Protein AF-A0A3S1CW07-F1 (afdb_monomer_lite)

Radius of gyration: 20.9 Å; chains: 1; bounding box: 52×37×62 Å

Structure (mmCIF, N/CA/C/O backbone):
data_AF-A0A3S1CW07-F1
#
_entry.id   AF-A0A3S1CW07-F1
#
loop_
_atom_site.group_PDB
_atom_site.id
_atom_site.type_symbol
_atom_site.label_atom_id
_atom_site.label_alt_id
_atom_site.label_comp_id
_atom_site.label_asym_id
_atom_site.label_entity_id
_atom_site.label_seq_id
_atom_site.pdbx_PDB_ins_code
_atom_site.Cartn_x
_atom_site.Cartn_y
_atom_site.Cartn_z
_atom_site.occupancy
_atom_site.B_iso_or_equiv
_atom_site.auth_seq_id
_atom_site.auth_comp_id
_atom_site.auth_asym_id
_atom_site.auth_atom_id
_atom_site.pdbx_PDB_model_num
ATOM 1 N N . MET A 1 1 ? -8.593 3.894 36.484 1.00 28.62 1 MET A N 1
ATOM 2 C CA . MET A 1 1 ? -7.545 4.937 36.554 1.00 28.62 1 MET A CA 1
ATOM 3 C C . MET A 1 1 ? -6.568 4.677 35.424 1.00 28.62 1 MET A C 1
ATOM 5 O O . MET A 1 1 ? -5.815 3.721 35.514 1.00 28.62 1 MET A O 1
ATOM 9 N N . TRP A 1 2 ? -6.634 5.450 34.342 1.00 34.03 2 TRP A N 1
ATOM 10 C CA . TRP A 1 2 ? -5.621 5.389 33.287 1.00 34.03 2 TRP A CA 1
ATOM 11 C C . TRP A 1 2 ? -4.467 6.270 33.762 1.00 34.03 2 TRP A C 1
ATOM 13 O O . TRP A 1 2 ? -4.672 7.454 34.034 1.00 34.03 2 TRP A O 1
ATOM 23 N N . SER A 1 3 ? -3.302 5.670 34.001 1.00 36.12 3 SER A N 1
ATOM 24 C CA . SER A 1 3 ? -2.111 6.415 34.393 1.00 36.12 3 SER A CA 1
ATOM 25 C C . SER A 1 3 ? -1.755 7.407 33.285 1.00 36.12 3 SER A C 1
ATOM 27 O O . SER A 1 3 ? -1.936 7.126 32.101 1.00 36.12 3 SER A O 1
ATOM 29 N N . GLN A 1 4 ? -1.250 8.581 33.664 1.00 41.12 4 GLN A N 1
ATOM 30 C CA . GLN A 1 4 ? -0.585 9.506 32.745 1.00 41.12 4 GLN A CA 1
ATOM 31 C C . GLN A 1 4 ? 0.737 8.874 32.272 1.00 41.12 4 GLN A C 1
ATOM 33 O O . GLN A 1 4 ? 1.820 9.298 32.666 1.00 41.12 4 GLN A O 1
ATOM 38 N N . SER A 1 5 ? 0.671 7.800 31.485 1.00 41.81 5 SER A N 1
ATOM 39 C CA . SER A 1 5 ? 1.827 7.286 30.760 1.00 41.81 5 SER A CA 1
ATOM 40 C C . SER A 1 5 ? 2.145 8.238 29.610 1.00 41.81 5 SER A C 1
ATOM 42 O O . SER A 1 5 ? 1.250 8.893 29.075 1.00 41.81 5 SER A O 1
ATOM 44 N N . ALA A 1 6 ? 3.430 8.350 29.267 1.00 48.66 6 ALA A N 1
ATOM 45 C CA . ALA A 1 6 ? 3.957 9.204 28.206 1.00 48.66 6 ALA A CA 1
ATOM 46 C C . ALA A 1 6 ? 3.004 9.308 27.002 1.00 48.66 6 ALA A C 1
ATOM 48 O O . ALA A 1 6 ? 2.523 8.294 26.508 1.00 48.66 6 ALA A O 1
ATOM 49 N N . GLN A 1 7 ? 2.721 10.531 26.550 1.00 54.25 7 GLN A N 1
ATOM 50 C CA . GLN A 1 7 ? 1.747 10.795 25.492 1.00 54.25 7 GLN A CA 1
ATOM 51 C C . GLN A 1 7 ? 2.157 10.067 24.198 1.00 54.25 7 GLN A C 1
ATOM 53 O O . GLN A 1 7 ? 3.081 10.482 23.497 1.00 54.25 7 GLN A O 1
ATOM 58 N N . GLU A 1 8 ? 1.499 8.948 23.905 1.00 62.69 8 GLU A N 1
ATOM 59 C CA . GLU A 1 8 ? 1.753 8.152 22.708 1.00 62.69 8 GLU A CA 1
ATOM 60 C C . GLU A 1 8 ? 1.112 8.826 21.490 1.00 62.69 8 GLU A C 1
ATOM 62 O O . GLU A 1 8 ? -0.040 9.262 21.517 1.00 62.69 8 GLU A O 1
ATOM 67 N N . HIS A 1 9 ? 1.875 8.947 20.403 1.00 65.38 9 HIS A N 1
ATOM 68 C CA . HIS A 1 9 ? 1.414 9.598 19.181 1.00 65.38 9 HIS A CA 1
ATOM 69 C C . HIS A 1 9 ? 0.891 8.564 18.191 1.00 65.38 9 HIS A C 1
ATOM 71 O O . HIS A 1 9 ? 1.633 8.063 17.343 1.00 65.38 9 HIS A O 1
ATOM 77 N N . PHE A 1 10 ? -0.401 8.270 18.310 1.00 76.50 10 PHE A N 1
ATOM 78 C CA . PHE A 1 10 ? -1.129 7.426 17.372 1.00 76.50 10 PHE A CA 1
ATOM 79 C C . PHE A 1 10 ? -1.436 8.193 16.094 1.00 76.50 10 PHE A C 1
ATOM 81 O O . PHE A 1 10 ? -2.055 9.258 16.120 1.00 76.50 10 PHE A O 1
ATOM 88 N N . LEU A 1 11 ? -0.987 7.650 14.968 1.00 81.00 11 LEU A N 1
ATOM 89 C CA . LEU A 1 11 ? -1.270 8.218 13.662 1.00 81.00 11 LEU A CA 1
ATOM 90 C C . LEU A 1 11 ? -2.442 7.485 13.030 1.00 81.00 11 LEU A C 1
ATOM 92 O O . LEU A 1 11 ? -2.404 6.267 12.857 1.00 81.00 11 LEU A O 1
ATOM 96 N N . ASP A 1 12 ? -3.454 8.245 12.629 1.00 84.81 12 ASP A N 1
ATOM 97 C CA . ASP A 1 12 ? -4.481 7.742 11.730 1.00 84.81 12 ASP A CA 1
ATOM 98 C C . ASP A 1 12 ? -3.947 7.601 10.289 1.00 84.81 12 ASP A C 1
ATOM 100 O O . ASP A 1 12 ? -2.812 7.974 9.950 1.00 84.81 12 ASP A O 1
ATOM 104 N N . THR A 1 13 ? -4.793 7.070 9.407 1.00 83.81 13 THR A N 1
ATOM 105 C CA . THR A 1 13 ? -4.466 6.890 7.989 1.00 83.81 13 THR A CA 1
ATOM 106 C C . THR A 1 13 ? -4.155 8.207 7.280 1.00 83.81 13 THR A C 1
ATOM 108 O O . THR A 1 13 ? -3.292 8.228 6.405 1.00 83.81 13 THR A O 1
ATOM 111 N N . SER A 1 14 ? -4.806 9.313 7.646 1.00 83.56 14 SER A N 1
ATOM 112 C CA . SER A 1 14 ? -4.641 10.615 6.995 1.00 83.56 14 SER A CA 1
ATOM 113 C C . SER A 1 14 ? -3.268 11.228 7.285 1.00 83.56 14 SER A C 1
ATOM 115 O O . SER A 1 14 ? -2.582 11.694 6.364 1.00 83.56 14 SER A O 1
ATOM 117 N N . VAL A 1 15 ? -2.815 11.143 8.538 1.00 85.38 15 VAL A N 1
ATOM 118 C CA . VAL A 1 15 ? -1.513 11.656 8.970 1.00 85.38 15 VAL A CA 1
ATOM 119 C C . VAL A 1 15 ? -0.399 10.754 8.455 1.00 85.38 15 VAL A C 1
ATOM 121 O O . VAL A 1 15 ? 0.566 11.256 7.873 1.00 85.38 15 VAL A O 1
ATOM 124 N N . MET A 1 16 ? -0.541 9.428 8.582 1.00 86.62 16 MET A N 1
ATOM 125 C CA . MET A 1 16 ? 0.458 8.482 8.076 1.00 86.62 16 MET A CA 1
ATOM 126 C C . MET A 1 16 ? 0.638 8.613 6.561 1.00 86.62 16 MET A C 1
ATOM 128 O O . MET A 1 16 ? 1.768 8.712 6.074 1.00 86.62 16 MET A O 1
ATOM 132 N N . ARG A 1 17 ? -0.467 8.673 5.808 1.00 84.50 17 ARG A N 1
ATOM 133 C CA . ARG A 1 17 ? -0.436 8.868 4.356 1.00 84.50 17 ARG A CA 1
ATOM 134 C C . ARG A 1 17 ? 0.280 10.160 4.000 1.00 84.50 17 ARG A C 1
ATOM 136 O O . ARG A 1 17 ? 1.148 10.155 3.133 1.00 84.50 17 ARG A O 1
ATOM 143 N N . SER A 1 18 ? -0.045 11.254 4.679 1.00 86.75 18 SER A N 1
ATOM 144 C CA . SER A 1 18 ? 0.562 12.553 4.398 1.00 86.75 18 SER A CA 1
ATOM 145 C C . SER A 1 18 ? 2.059 12.574 4.703 1.00 86.75 18 SER A C 1
ATOM 147 O O . SER A 1 18 ? 2.847 13.097 3.918 1.00 86.75 18 SER A O 1
ATOM 149 N N . LEU A 1 19 ? 2.478 11.938 5.796 1.00 86.75 19 LEU A N 1
ATOM 150 C CA . LEU A 1 19 ? 3.883 11.837 6.191 1.00 86.75 19 LEU A CA 1
ATOM 151 C C . LEU A 1 19 ? 4.734 11.043 5.186 1.00 86.75 19 LEU A C 1
ATOM 153 O O . LEU A 1 19 ? 5.936 11.292 5.068 1.00 86.75 19 LEU A O 1
ATOM 157 N N . LEU A 1 20 ? 4.125 10.077 4.495 1.00 83.75 20 LEU A N 1
ATOM 158 C CA . LEU A 1 20 ? 4.798 9.217 3.523 1.00 83.75 20 LEU A CA 1
ATOM 159 C C . LEU A 1 20 ? 4.700 9.748 2.087 1.00 83.75 20 LEU A C 1
ATOM 161 O O . LEU A 1 20 ? 5.649 9.590 1.322 1.00 83.75 20 LEU A O 1
ATOM 165 N N . LEU A 1 21 ? 3.564 10.348 1.719 1.00 80.25 21 LEU A N 1
ATOM 166 C CA . LEU A 1 21 ? 3.157 10.521 0.319 1.00 80.25 21 LEU A CA 1
ATOM 167 C C . LEU A 1 21 ? 2.816 11.953 -0.085 1.00 80.25 21 LEU A C 1
ATOM 169 O O . LEU A 1 21 ? 2.637 12.206 -1.274 1.00 80.25 21 LEU A O 1
ATOM 173 N N . ALA A 1 22 ? 2.673 12.885 0.860 1.00 80.38 22 ALA A N 1
ATOM 174 C CA . ALA A 1 22 ? 2.357 14.264 0.500 1.00 80.38 22 ALA A CA 1
ATOM 175 C C . ALA A 1 22 ? 3.542 14.955 -0.187 1.00 80.38 22 ALA A C 1
ATOM 177 O O . ALA A 1 22 ? 4.641 14.406 -0.285 1.00 80.38 22 ALA A O 1
ATOM 178 N N . THR A 1 23 ? 3.334 16.197 -0.624 1.00 79.25 23 THR A N 1
ATOM 179 C CA . THR A 1 23 ? 4.414 17.037 -1.148 1.00 79.25 23 THR A CA 1
ATOM 180 C C . THR A 1 23 ? 5.553 17.155 -0.136 1.00 79.25 23 THR A C 1
ATOM 182 O O . THR A 1 23 ? 5.334 17.125 1.077 1.00 79.25 23 THR A O 1
ATOM 185 N N . GLN A 1 24 ? 6.784 17.328 -0.623 1.00 82.50 24 GLN A N 1
ATOM 186 C CA . GLN A 1 24 ? 7.961 17.433 0.244 1.00 82.50 24 GLN A CA 1
ATOM 187 C C . GLN A 1 24 ? 7.798 18.525 1.311 1.00 82.50 24 GLN A C 1
ATOM 189 O O . GLN A 1 24 ? 8.126 18.292 2.472 1.00 82.50 24 GLN A O 1
ATOM 194 N N . ALA A 1 25 ? 7.224 19.676 0.948 1.00 83.75 25 ALA A N 1
ATOM 195 C CA . ALA A 1 25 ? 6.938 20.761 1.883 1.00 83.75 25 ALA A CA 1
ATOM 196 C C . ALA A 1 25 ? 5.995 20.320 3.016 1.00 83.75 25 ALA A C 1
ATOM 198 O O . ALA A 1 25 ? 6.283 20.563 4.188 1.00 83.75 25 ALA A O 1
ATOM 199 N N . TYR A 1 26 ? 4.908 19.610 2.695 1.00 85.62 26 TYR A N 1
ATOM 200 C CA . TYR A 1 26 ? 3.966 19.141 3.711 1.00 85.62 26 TYR A CA 1
ATOM 201 C C . TYR A 1 26 ? 4.544 18.005 4.562 1.00 85.62 26 TYR A C 1
ATOM 203 O O . TYR A 1 26 ? 4.344 17.969 5.775 1.00 85.62 26 TYR A O 1
ATOM 211 N N . GLN A 1 27 ? 5.347 17.121 3.963 1.00 87.19 27 GLN A N 1
ATOM 212 C CA . GLN A 1 27 ? 6.093 16.116 4.719 1.00 87.19 27 GLN A CA 1
ATOM 213 C C . GLN A 1 27 ? 7.074 16.756 5.705 1.00 87.19 27 GLN A C 1
ATOM 215 O O . GLN A 1 27 ? 7.176 16.291 6.837 1.00 87.19 27 GLN A O 1
ATOM 220 N N . LEU A 1 28 ? 7.804 17.802 5.302 1.00 88.31 28 LEU A N 1
ATOM 221 C CA . LEU A 1 28 ? 8.718 18.539 6.182 1.00 88.31 28 LEU A CA 1
ATOM 222 C C . LEU A 1 28 ? 7.960 19.255 7.302 1.00 88.31 28 LEU A C 1
ATOM 224 O O . LEU A 1 28 ? 8.384 19.191 8.455 1.00 88.31 28 LEU A O 1
ATOM 228 N N . TYR A 1 29 ? 6.805 19.849 6.989 1.00 91.12 29 TYR A N 1
ATOM 229 C CA . TYR A 1 29 ? 5.911 20.419 7.993 1.00 91.12 29 TYR A CA 1
ATOM 230 C C . TYR A 1 29 ? 5.503 19.366 9.033 1.00 91.12 29 TYR A C 1
ATOM 232 O O . TYR A 1 29 ? 5.778 19.548 10.219 1.00 91.12 29 TYR A O 1
ATOM 240 N N . LEU A 1 30 ? 4.945 18.225 8.611 1.00 88.00 30 LEU A N 1
ATOM 241 C CA . LEU A 1 30 ? 4.532 17.161 9.533 1.00 88.00 30 LEU A CA 1
ATOM 242 C C . LEU A 1 30 ? 5.715 16.592 10.323 1.00 88.00 30 LEU A C 1
ATOM 244 O O . LEU A 1 30 ? 5.607 16.407 11.532 1.00 88.00 30 LEU A O 1
ATOM 248 N N . LYS A 1 31 ? 6.867 16.379 9.675 1.00 87.25 31 LYS A N 1
ATOM 249 C CA . LYS A 1 31 ? 8.098 15.939 10.349 1.00 87.25 31 LYS A CA 1
ATOM 250 C C . LYS A 1 31 ? 8.540 16.932 11.422 1.00 87.25 31 LYS A C 1
ATOM 252 O O . LYS A 1 31 ? 8.922 16.494 12.497 1.00 87.25 31 LYS A O 1
ATOM 257 N N . SER A 1 32 ? 8.443 18.241 11.180 1.00 89.25 32 SER A N 1
ATOM 258 C CA . SER A 1 32 ? 8.798 19.245 12.194 1.00 89.25 32 SER A CA 1
ATOM 259 C C . SER A 1 32 ? 7.830 19.258 13.383 1.00 89.25 32 SER A C 1
ATOM 261 O O . SER A 1 32 ? 8.259 19.486 14.510 1.00 89.25 32 SER A O 1
ATOM 263 N N . LYS A 1 33 ? 6.541 18.950 13.166 1.00 86.69 33 LYS A N 1
ATOM 264 C CA . LYS A 1 33 ? 5.532 18.839 14.237 1.00 86.69 33 LYS A CA 1
ATOM 265 C C . LYS A 1 33 ? 5.616 17.538 15.037 1.00 86.69 33 LYS A C 1
ATOM 267 O O . LYS A 1 33 ? 5.220 17.515 16.199 1.00 86.69 33 LYS A O 1
ATOM 272 N N . LEU A 1 34 ? 6.126 16.476 14.424 1.00 84.00 34 LEU A N 1
ATOM 273 C CA . LEU A 1 34 ? 6.200 15.131 14.999 1.00 84.00 34 LEU A CA 1
ATOM 274 C C . LEU A 1 34 ? 7.621 14.741 15.441 1.00 84.00 34 LEU A C 1
ATOM 276 O O . LEU A 1 34 ? 7.855 13.588 15.797 1.00 84.00 34 LEU A O 1
ATOM 280 N N . ASN A 1 35 ? 8.576 15.674 15.391 1.00 75.31 35 ASN A N 1
ATOM 281 C CA . ASN A 1 35 ? 9.988 15.378 15.612 1.00 75.31 35 ASN A CA 1
ATOM 282 C C . ASN A 1 35 ? 10.257 14.839 17.032 1.00 75.31 35 ASN A C 1
ATOM 284 O O . ASN A 1 35 ? 9.597 15.244 17.988 1.00 75.31 35 ASN A O 1
ATOM 288 N N . ASN A 1 36 ? 11.250 13.949 17.161 1.00 69.75 36 ASN A N 1
ATOM 289 C CA . ASN A 1 36 ? 11.705 13.317 18.415 1.00 69.75 36 ASN A CA 1
ATOM 290 C C . ASN A 1 36 ? 10.668 12.464 19.175 1.00 69.75 36 ASN A C 1
ATOM 292 O O . ASN A 1 36 ? 10.882 12.138 20.341 1.00 69.75 36 ASN A O 1
ATOM 296 N N . LYS A 1 37 ? 9.556 12.085 18.538 1.00 78.88 37 LYS A N 1
ATOM 297 C CA . LYS A 1 37 ? 8.498 11.277 19.157 1.00 78.88 37 LYS A CA 1
ATOM 298 C C . LYS A 1 37 ? 8.441 9.887 18.541 1.00 78.88 37 LYS A C 1
ATOM 300 O O . LYS A 1 37 ? 8.543 9.737 17.325 1.00 78.88 37 LYS A O 1
ATOM 305 N N . GLN A 1 38 ? 8.233 8.876 19.381 1.00 85.44 38 GLN A N 1
ATOM 306 C CA . GLN A 1 38 ? 7.880 7.544 18.903 1.00 85.44 38 GLN A CA 1
ATOM 307 C C . GLN A 1 38 ? 6.481 7.607 18.283 1.00 85.44 38 GLN A C 1
ATOM 309 O O . GLN A 1 38 ? 5.527 8.044 18.928 1.00 85.44 38 GLN A O 1
ATOM 314 N N . LEU A 1 39 ? 6.374 7.190 17.024 1.00 88.75 39 LEU A N 1
ATOM 315 C CA . LEU A 1 39 ? 5.117 7.182 16.283 1.00 88.75 39 LEU A CA 1
ATOM 316 C C . LEU A 1 39 ? 4.530 5.774 16.306 1.00 88.75 39 LEU A C 1
ATOM 318 O O . LEU A 1 39 ? 5.243 4.798 16.040 1.00 88.75 39 LEU A O 1
ATOM 322 N N . TYR A 1 40 ? 3.238 5.697 16.610 1.00 88.56 40 TYR A N 1
ATOM 323 C CA . TYR A 1 40 ? 2.488 4.454 16.702 1.00 88.56 40 TYR A CA 1
ATOM 324 C C . TYR A 1 40 ? 1.434 4.377 15.601 1.00 88.56 40 TYR A C 1
ATOM 326 O O . TYR A 1 40 ? 0.793 5.379 15.273 1.00 88.56 40 TYR A O 1
ATOM 334 N N . ILE A 1 41 ? 1.257 3.189 15.028 1.00 87.56 41 ILE A N 1
ATOM 335 C CA . ILE A 1 41 ? 0.179 2.888 14.078 1.00 87.56 41 ILE A CA 1
ATOM 336 C C . ILE A 1 41 ? -0.529 1.602 14.502 1.00 87.56 41 ILE A C 1
ATOM 338 O O . ILE A 1 41 ? 0.103 0.693 15.041 1.00 87.56 41 ILE A O 1
ATOM 342 N N . SER A 1 42 ? -1.831 1.520 14.236 1.00 85.75 42 SER A N 1
ATOM 343 C CA . SER A 1 42 ? -2.592 0.280 14.407 1.00 85.75 42 SER A CA 1
ATOM 344 C C . SER A 1 42 ? -2.437 -0.644 13.197 1.00 85.75 42 SER A C 1
ATOM 346 O O . SER A 1 42 ? -2.042 -0.208 12.104 1.00 85.75 42 SER A O 1
ATOM 348 N N . ASN A 1 43 ? -2.819 -1.914 13.355 1.00 85.06 43 ASN A N 1
ATOM 349 C CA . ASN A 1 43 ? -2.829 -2.864 12.242 1.00 85.06 43 ASN A CA 1
ATOM 350 C C . ASN A 1 43 ? -3.820 -2.435 11.156 1.00 85.06 43 ASN A C 1
ATOM 352 O O . ASN A 1 43 ? -3.543 -2.604 9.968 1.00 85.06 43 ASN A O 1
ATOM 356 N N . TYR A 1 44 ? -4.932 -1.801 11.544 1.00 85.00 44 TYR A N 1
ATOM 357 C CA . TYR A 1 44 ? -5.869 -1.194 10.600 1.00 85.00 44 TYR A CA 1
ATOM 358 C C . TYR A 1 44 ? -5.201 -0.127 9.726 1.00 85.00 44 TYR A C 1
ATOM 360 O O . TYR A 1 44 ? -5.301 -0.182 8.501 1.00 85.00 44 TYR A O 1
ATOM 368 N N . VAL A 1 45 ? -4.480 0.821 10.335 1.00 87.88 45 VAL A N 1
ATOM 369 C CA . VAL A 1 45 ? -3.812 1.901 9.593 1.00 87.88 45 VAL A CA 1
ATOM 370 C C . VAL A 1 45 ? -2.762 1.328 8.639 1.00 87.88 45 VAL A C 1
ATOM 372 O O . VAL A 1 45 ? -2.697 1.736 7.476 1.00 87.88 45 VAL A O 1
ATOM 375 N N . TYR A 1 46 ? -1.986 0.337 9.085 1.00 89.06 46 TYR A N 1
ATOM 376 C CA . TYR A 1 46 ? -1.030 -0.348 8.218 1.00 89.06 46 TYR A CA 1
ATOM 377 C C . TYR A 1 46 ? -1.722 -1.050 7.045 1.00 89.06 46 TYR A C 1
ATOM 379 O O . TYR A 1 46 ? -1.346 -0.828 5.893 1.00 89.06 46 TYR A O 1
ATOM 387 N N . MET A 1 47 ? -2.768 -1.837 7.310 1.00 90.38 47 MET A N 1
ATOM 388 C CA . MET A 1 47 ? -3.566 -2.514 6.285 1.00 90.38 47 MET A CA 1
ATOM 389 C C . MET A 1 47 ? -4.131 -1.525 5.262 1.00 90.38 47 MET A C 1
ATOM 391 O O . MET A 1 47 ? -3.983 -1.745 4.061 1.00 90.38 47 MET A O 1
ATOM 395 N N . GLU A 1 48 ? -4.690 -0.400 5.707 1.00 89.12 48 GLU A N 1
ATOM 396 C CA . GLU A 1 48 ? -5.265 0.617 4.824 1.00 89.12 48 GLU A CA 1
ATOM 397 C C . GLU A 1 48 ? -4.224 1.268 3.912 1.00 89.12 48 GLU A C 1
ATOM 399 O O . GLU A 1 48 ? -4.484 1.492 2.725 1.00 89.12 48 GLU A O 1
ATOM 404 N N . ILE A 1 49 ? -3.015 1.527 4.416 1.00 89.31 49 ILE A N 1
ATOM 405 C CA . ILE A 1 49 ? -1.915 2.015 3.580 1.00 89.31 49 ILE A CA 1
ATOM 406 C C . ILE A 1 49 ? -1.519 0.959 2.547 1.00 89.31 49 ILE A C 1
ATOM 408 O O . ILE A 1 49 ? -1.355 1.281 1.370 1.00 89.31 49 ILE A O 1
ATOM 412 N N . ARG A 1 50 ? -1.423 -0.317 2.928 1.00 91.56 50 ARG A N 1
ATOM 413 C CA . ARG A 1 50 ? -1.122 -1.392 1.969 1.00 91.56 50 ARG A CA 1
ATOM 414 C C . ARG A 1 50 ? -2.216 -1.517 0.905 1.00 91.56 50 ARG A C 1
ATOM 416 O O . ARG A 1 50 ? -1.891 -1.590 -0.280 1.00 91.56 50 ARG A O 1
ATOM 423 N N . ARG A 1 51 ? -3.490 -1.456 1.310 1.00 89.75 51 ARG A N 1
ATOM 424 C CA . ARG A 1 51 ? -4.674 -1.533 0.440 1.00 89.75 51 ARG A CA 1
ATOM 425 C C . ARG A 1 51 ? -4.741 -0.380 -0.553 1.00 89.75 51 ARG A C 1
ATOM 427 O O . ARG A 1 51 ? -4.922 -0.606 -1.741 1.00 89.75 51 ARG A O 1
ATOM 434 N N . SER A 1 52 ? -4.626 0.853 -0.073 1.00 85.31 52 SER A N 1
ATOM 435 C CA . SER A 1 52 ? -4.794 2.047 -0.910 1.00 85.31 52 SER A CA 1
ATOM 436 C C . SER A 1 52 ? -3.572 2.322 -1.789 1.00 85.31 52 SER A C 1
ATOM 438 O O . SER A 1 52 ? -3.710 2.813 -2.912 1.00 85.31 52 SER A O 1
ATOM 440 N N . TYR A 1 53 ? -2.375 1.987 -1.304 1.00 88.50 53 TYR A N 1
ATOM 441 C CA . TYR A 1 53 ? -1.127 2.417 -1.917 1.00 88.50 53 TYR A CA 1
ATOM 442 C C . TYR A 1 53 ? -0.327 1.275 -2.542 1.00 88.50 53 TYR A C 1
ATOM 444 O O . TYR A 1 53 ? -0.109 1.277 -3.753 1.00 88.50 53 TYR A O 1
ATOM 452 N N . ILE A 1 54 ? 0.087 0.279 -1.750 1.00 92.38 54 ILE A N 1
ATOM 453 C CA . ILE A 1 54 ? 0.937 -0.815 -2.249 1.00 92.38 54 ILE A CA 1
ATOM 454 C C . ILE A 1 54 ? 0.209 -1.605 -3.339 1.00 92.38 54 ILE A C 1
ATOM 456 O O . ILE A 1 54 ? 0.773 -1.803 -4.413 1.00 92.38 54 ILE A O 1
ATOM 460 N N . ILE A 1 55 ? -1.048 -1.997 -3.107 1.00 93.25 55 ILE A N 1
ATOM 461 C CA . ILE A 1 55 ? -1.852 -2.719 -4.106 1.00 93.25 55 ILE A CA 1
ATOM 462 C C . ILE A 1 55 ? -1.995 -1.907 -5.398 1.00 93.25 55 ILE A C 1
ATOM 464 O O . ILE A 1 55 ? -1.837 -2.457 -6.485 1.00 93.25 55 ILE A O 1
ATOM 468 N N . SER A 1 56 ? -2.200 -0.591 -5.304 1.00 91.38 56 SER A N 1
ATOM 469 C CA . SER A 1 56 ? -2.300 0.286 -6.477 1.00 91.38 56 SER A CA 1
ATOM 470 C C . SER A 1 56 ? -1.003 0.323 -7.294 1.00 91.38 56 SER A C 1
ATOM 472 O O . SER A 1 56 ? -1.040 0.228 -8.520 1.00 91.38 56 SER A O 1
ATOM 474 N N . ILE A 1 57 ? 0.159 0.400 -6.638 1.00 93.50 57 ILE A N 1
ATOM 475 C CA . ILE A 1 57 ? 1.456 0.376 -7.333 1.00 93.50 57 ILE A CA 1
ATOM 476 C C . ILE A 1 57 ? 1.723 -1.007 -7.940 1.00 93.50 57 ILE A C 1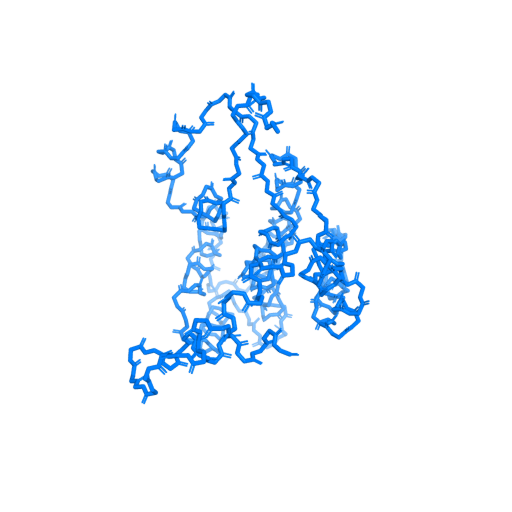
ATOM 478 O O . ILE A 1 57 ? 2.227 -1.092 -9.057 1.00 93.50 57 ILE A O 1
ATOM 482 N N . ILE A 1 58 ? 1.352 -2.092 -7.252 1.00 95.56 58 ILE A N 1
ATOM 483 C CA . ILE A 1 58 ? 1.466 -3.456 -7.789 1.00 95.56 58 ILE A CA 1
ATOM 484 C C . ILE A 1 58 ? 0.554 -3.645 -9.007 1.00 95.56 58 ILE A C 1
ATOM 486 O O . ILE A 1 58 ? 0.967 -4.227 -10.008 1.00 95.56 58 ILE A O 1
ATOM 490 N N . SER A 1 59 ? -0.665 -3.112 -8.955 1.00 94.12 59 SER A N 1
ATOM 491 C CA . SER A 1 59 ? -1.586 -3.094 -10.091 1.00 94.12 59 SER A CA 1
ATOM 492 C C . SER A 1 59 ? -0.953 -2.399 -11.300 1.00 94.12 59 SER A C 1
ATOM 494 O O . SER A 1 59 ? -0.947 -2.956 -12.400 1.00 94.12 59 SER A O 1
ATOM 496 N N . PHE A 1 60 ? -0.343 -1.225 -11.096 1.00 94.69 60 PHE A N 1
ATOM 497 C CA . PHE A 1 60 ? 0.385 -0.535 -12.159 1.00 94.69 60 PHE A CA 1
ATOM 498 C C . PHE A 1 60 ? 1.598 -1.336 -12.654 1.00 94.69 60 PHE A C 1
ATOM 500 O O . PHE A 1 60 ? 1.801 -1.432 -13.862 1.00 94.69 60 PHE A O 1
ATOM 507 N N . TYR A 1 61 ? 2.373 -1.956 -11.754 1.00 96.25 61 TYR A N 1
ATOM 508 C CA . TYR A 1 61 ? 3.492 -2.834 -12.113 1.00 96.25 61 TYR A CA 1
ATOM 509 C C . TYR A 1 61 ? 3.045 -3.934 -13.081 1.00 96.25 61 TYR A C 1
ATOM 511 O O . TYR A 1 61 ? 3.684 -4.131 -14.110 1.00 96.25 61 TYR A O 1
ATOM 519 N N . PHE A 1 62 ? 1.927 -4.611 -12.802 1.00 96.25 62 PHE A N 1
ATOM 520 C CA . PHE A 1 62 ? 1.424 -5.663 -13.685 1.00 96.25 62 PHE A CA 1
ATOM 521 C C . PHE A 1 62 ? 0.872 -5.129 -15.005 1.00 96.25 62 PHE A C 1
ATOM 523 O O . PHE A 1 62 ? 1.049 -5.792 -16.020 1.00 96.25 62 PHE A O 1
ATOM 530 N N . VAL A 1 63 ? 0.271 -3.933 -15.030 1.00 95.12 63 VAL A N 1
ATOM 531 C CA . VAL A 1 63 ? -0.104 -3.278 -16.296 1.00 95.12 63 VAL A CA 1
ATOM 532 C C . VAL A 1 63 ? 1.129 -2.956 -17.134 1.00 95.12 63 VAL A C 1
ATOM 534 O O . VAL A 1 63 ? 1.154 -3.267 -18.321 1.00 95.12 63 VAL A O 1
ATOM 537 N N . LEU A 1 64 ? 2.170 -2.395 -16.520 1.00 95.88 64 LEU A N 1
ATOM 538 C CA . LEU A 1 64 ? 3.437 -2.135 -17.193 1.00 95.88 64 LEU A CA 1
ATOM 539 C C . LEU A 1 64 ? 4.118 -3.433 -17.646 1.00 95.88 64 LEU A C 1
ATOM 541 O O . LEU A 1 64 ? 4.851 -3.410 -18.620 1.00 95.88 64 LEU A O 1
ATOM 545 N N . HIS A 1 65 ? 3.891 -4.562 -16.978 1.00 94.81 65 HIS A N 1
ATOM 546 C CA . HIS A 1 65 ? 4.485 -5.851 -17.339 1.00 94.81 65 HIS A CA 1
ATOM 547 C C . HIS A 1 65 ? 3.792 -6.531 -18.537 1.00 94.81 65 HIS A C 1
ATOM 549 O O . HIS A 1 65 ? 4.323 -7.502 -19.069 1.00 94.81 65 HIS A O 1
ATOM 555 N N . LEU A 1 66 ? 2.628 -6.055 -18.991 1.00 94.81 66 LEU A N 1
ATOM 556 C CA . LEU A 1 66 ? 1.928 -6.663 -20.127 1.00 94.81 66 LEU A CA 1
ATOM 557 C C . LEU A 1 66 ? 2.744 -6.541 -21.421 1.00 94.81 66 LEU A C 1
ATOM 559 O O . LEU A 1 66 ? 3.325 -5.492 -21.704 1.00 94.81 66 LEU A O 1
ATOM 563 N N . ASP A 1 67 ? 2.765 -7.598 -22.232 1.00 92.50 67 ASP A N 1
ATOM 564 C CA . ASP A 1 67 ? 3.577 -7.651 -23.457 1.00 92.50 67 ASP A CA 1
ATOM 565 C C . ASP A 1 67 ? 3.124 -6.636 -24.516 1.00 92.50 67 ASP A C 1
ATOM 567 O O . ASP A 1 67 ? 3.949 -6.066 -25.226 1.00 92.50 67 ASP A O 1
ATOM 571 N N . ASN A 1 68 ? 1.821 -6.350 -24.572 1.00 92.81 68 ASN A N 1
ATOM 572 C CA . ASN A 1 68 ? 1.212 -5.382 -25.489 1.00 92.81 68 ASN A CA 1
ATOM 573 C C . ASN A 1 68 ? 1.290 -3.920 -25.009 1.00 92.81 68 ASN A C 1
ATOM 575 O O . ASN A 1 68 ? 0.803 -3.022 -25.691 1.00 92.81 68 ASN A O 1
ATOM 579 N N . VAL A 1 69 ? 1.880 -3.674 -23.839 1.00 94.19 69 VAL A N 1
ATOM 580 C CA . VAL A 1 69 ? 2.162 -2.333 -23.319 1.00 94.19 69 VAL A CA 1
ATOM 581 C C . VAL A 1 69 ? 3.630 -2.034 -23.612 1.00 94.19 69 VAL A C 1
ATOM 583 O O . VAL A 1 69 ? 4.522 -2.546 -22.937 1.00 94.19 69 VAL A O 1
ATOM 586 N N . TYR A 1 70 ? 3.907 -1.258 -24.658 1.00 93.62 70 TYR A N 1
ATOM 587 C CA . TYR A 1 70 ? 5.274 -1.090 -25.168 1.00 93.62 70 TYR A CA 1
ATOM 588 C C . TYR A 1 70 ? 6.069 -0.038 -24.402 1.00 93.62 70 TYR A C 1
ATOM 590 O O . TYR A 1 70 ? 7.284 -0.169 -24.255 1.00 93.62 70 TYR A O 1
ATOM 598 N N . THR A 1 71 ? 5.395 0.988 -23.891 1.00 95.81 71 THR A N 1
ATOM 599 C CA . THR A 1 71 ? 6.027 2.128 -23.229 1.00 95.81 71 THR A CA 1
ATOM 600 C C . THR A 1 71 ? 5.427 2.398 -21.847 1.00 95.81 71 THR A C 1
ATOM 602 O O . THR A 1 71 ? 4.355 1.905 -21.487 1.00 95.81 71 THR A O 1
ATOM 605 N N . ILE A 1 72 ? 6.119 3.208 -21.041 1.00 95.12 72 ILE A N 1
ATOM 606 C CA . ILE A 1 72 ? 5.594 3.671 -19.746 1.00 95.12 72 ILE A CA 1
ATOM 607 C C . ILE A 1 72 ? 4.354 4.552 -19.972 1.00 95.12 72 ILE A C 1
ATOM 609 O O . ILE A 1 72 ? 3.396 4.473 -19.203 1.00 95.12 72 ILE A O 1
ATOM 613 N N . GLY A 1 73 ? 4.350 5.357 -21.040 1.00 92.88 73 GLY A N 1
ATOM 614 C CA . GLY A 1 73 ? 3.214 6.189 -21.437 1.00 92.88 73 GLY A CA 1
ATOM 615 C C . GLY A 1 73 ? 1.956 5.371 -21.739 1.00 92.88 73 GLY A C 1
ATOM 616 O O . GLY A 1 73 ? 0.871 5.730 -21.271 1.00 92.88 73 GLY A O 1
ATOM 617 N N . ASP A 1 74 ? 2.102 4.232 -22.424 1.00 93.25 74 ASP A N 1
ATOM 618 C CA . ASP A 1 74 ? 0.993 3.302 -22.684 1.00 93.25 74 ASP A CA 1
ATOM 619 C C . ASP A 1 74 ? 0.414 2.764 -21.373 1.00 93.25 74 ASP A C 1
ATOM 621 O O . ASP A 1 74 ? -0.802 2.772 -21.171 1.00 93.25 74 ASP A O 1
ATOM 625 N N . ALA A 1 75 ? 1.286 2.357 -20.442 1.00 93.75 75 ALA A N 1
ATOM 626 C CA . ALA A 1 75 ? 0.880 1.853 -19.133 1.00 93.75 75 ALA A CA 1
ATOM 627 C C . ALA A 1 75 ? 0.113 2.911 -18.327 1.00 93.75 75 ALA A C 1
ATOM 629 O O . ALA A 1 75 ? -0.929 2.608 -17.745 1.00 93.75 75 ALA A O 1
ATOM 630 N N . ILE A 1 76 ? 0.601 4.157 -18.308 1.00 91.50 76 ILE A N 1
ATOM 631 C CA . ILE A 1 76 ? -0.057 5.288 -17.634 1.00 91.50 76 ILE A CA 1
ATOM 632 C C . ILE A 1 76 ? -1.430 5.554 -18.249 1.00 91.50 76 ILE A C 1
ATOM 634 O O . ILE A 1 76 ? -2.412 5.698 -17.519 1.00 91.50 76 ILE A O 1
ATOM 638 N N . THR A 1 77 ? -1.519 5.579 -19.576 1.00 90.12 77 THR A N 1
ATOM 639 C CA . THR A 1 77 ? -2.778 5.823 -20.290 1.00 90.12 77 THR A CA 1
ATOM 640 C C . THR A 1 77 ? -3.786 4.716 -19.989 1.00 90.12 77 THR A C 1
ATOM 642 O O . THR A 1 77 ? -4.912 4.983 -19.572 1.00 90.12 77 THR A O 1
ATOM 645 N N . LEU A 1 78 ? -3.363 3.456 -20.097 1.00 89.69 78 LEU A N 1
ATOM 646 C CA . LEU A 1 78 ? -4.219 2.303 -19.842 1.00 89.69 78 LEU A CA 1
ATOM 647 C C . LEU A 1 78 ? -4.672 2.227 -18.379 1.00 89.69 78 LEU A C 1
ATOM 649 O O . LEU A 1 78 ? -5.839 1.944 -18.107 1.00 89.69 78 LEU A O 1
ATOM 653 N N . TRP A 1 79 ? -3.768 2.470 -17.429 1.00 88.75 79 TRP A N 1
ATOM 654 C CA . TRP A 1 79 ? -4.076 2.384 -16.002 1.00 88.75 79 TRP A CA 1
ATOM 655 C C . TRP A 1 79 ? -4.934 3.558 -15.520 1.00 88.75 79 TRP A C 1
ATOM 657 O O . TRP A 1 79 ? -5.872 3.350 -14.752 1.00 88.75 79 TRP A O 1
ATOM 667 N N . SER A 1 80 ? -4.677 4.777 -16.009 1.00 85.06 80 SER A N 1
ATOM 668 C CA . SER A 1 80 ? -5.460 5.969 -15.645 1.00 85.06 80 SER A CA 1
ATOM 669 C C . SER A 1 80 ? -6.918 5.884 -16.106 1.00 85.06 80 SER A C 1
ATOM 671 O O . SER A 1 80 ? -7.815 6.297 -15.373 1.00 85.06 80 SER A O 1
ATOM 673 N N . ASN A 1 81 ? -7.179 5.257 -17.257 1.00 79.94 81 ASN A N 1
ATOM 674 C CA . ASN A 1 81 ? -8.536 5.037 -17.764 1.00 79.94 81 ASN A CA 1
ATOM 675 C C . ASN A 1 81 ? -9.362 4.059 -16.915 1.00 79.94 81 ASN A C 1
ATOM 677 O O . ASN A 1 81 ? -10.592 4.108 -16.947 1.00 79.94 81 ASN A O 1
ATOM 681 N N . LYS A 1 82 ? -8.718 3.178 -16.140 1.00 73.38 82 LYS A N 1
ATOM 682 C CA . LYS A 1 82 ? -9.433 2.182 -15.334 1.00 73.38 82 LYS A CA 1
ATOM 683 C C . LYS A 1 82 ? -10.121 2.778 -14.100 1.00 73.38 82 LYS A C 1
ATOM 685 O O . LYS A 1 82 ? -11.003 2.115 -13.561 1.00 73.38 82 LYS A O 1
ATOM 690 N N . PHE A 1 83 ? -9.787 3.997 -13.645 1.00 64.25 83 PHE A N 1
ATOM 691 C CA . PHE A 1 83 ? -10.290 4.482 -12.351 1.00 64.25 83 PHE A CA 1
ATOM 692 C C . PHE A 1 83 ? -10.493 6.003 -12.223 1.00 64.25 83 PHE A C 1
ATOM 694 O O . PHE A 1 83 ? -9.666 6.809 -12.633 1.00 64.25 83 PHE A O 1
ATOM 701 N N . LYS A 1 84 ? -11.590 6.400 -11.557 1.00 58.59 84 LYS A N 1
ATOM 702 C CA . LYS A 1 84 ? -12.062 7.800 -11.456 1.00 58.59 84 LYS A CA 1
ATOM 703 C C . LYS A 1 84 ? -11.775 8.507 -10.111 1.00 58.59 84 LYS A C 1
ATOM 705 O O . LYS A 1 84 ? -12.160 9.661 -9.943 1.00 58.59 84 LYS A O 1
ATOM 710 N N . GLY A 1 85 ? -11.131 7.847 -9.143 1.00 66.62 85 GLY A N 1
ATOM 711 C CA . GLY A 1 85 ? -10.940 8.370 -7.776 1.00 66.62 85 GLY A CA 1
ATOM 712 C C . GLY A 1 85 ? -9.733 9.308 -7.594 1.00 66.62 85 GLY A C 1
ATOM 713 O O . GLY A 1 85 ? -8.706 9.152 -8.253 1.00 66.62 85 GLY A O 1
ATOM 714 N N . SER A 1 86 ? -9.823 10.259 -6.654 1.00 63.91 86 SER A N 1
ATOM 715 C CA . SER A 1 86 ? -8.743 11.209 -6.308 1.00 63.91 86 SER A CA 1
ATOM 716 C C . SER A 1 86 ? -7.482 10.529 -5.761 1.00 63.91 86 SER A C 1
ATOM 718 O O . SER A 1 86 ? -6.370 10.982 -6.023 1.00 63.91 86 SER A O 1
ATOM 720 N N . GLU A 1 87 ? -7.634 9.411 -5.052 1.00 65.12 87 GLU A N 1
ATOM 721 C CA . GLU A 1 87 ? -6.518 8.675 -4.453 1.00 65.12 87 GLU A CA 1
ATOM 722 C C . GLU A 1 87 ? -5.559 8.096 -5.494 1.00 65.12 87 GLU A C 1
ATOM 724 O O . GLU A 1 87 ? -4.348 8.102 -5.290 1.00 65.12 87 GLU A O 1
ATOM 729 N N . LEU A 1 88 ? -6.089 7.657 -6.634 1.00 72.75 88 LEU A N 1
ATOM 730 C CA . LEU A 1 88 ? -5.313 7.026 -7.701 1.00 72.75 88 LEU A CA 1
ATOM 731 C C . LEU A 1 88 ? -4.582 8.059 -8.564 1.00 72.75 88 LEU A C 1
ATOM 733 O O . LEU A 1 88 ? -3.507 7.769 -9.087 1.00 72.75 88 LEU A O 1
ATOM 737 N N . LYS A 1 89 ? -5.080 9.303 -8.619 1.00 78.38 89 LYS A N 1
ATOM 738 C CA . LYS A 1 89 ? -4.321 10.431 -9.183 1.00 78.38 89 LYS A CA 1
ATOM 739 C C . LYS A 1 89 ? -3.036 10.686 -8.394 1.00 78.38 89 LYS A C 1
ATOM 741 O O . LYS A 1 89 ? -1.999 10.930 -9.003 1.00 78.38 89 LYS A O 1
ATOM 746 N N . ALA A 1 90 ? -3.079 10.564 -7.066 1.00 78.25 90 ALA A N 1
ATOM 747 C CA . ALA A 1 90 ? -1.879 10.682 -6.238 1.00 78.25 90 ALA A CA 1
ATOM 748 C C . ALA A 1 90 ? -0.878 9.541 -6.511 1.00 78.25 90 ALA A C 1
ATOM 750 O O . ALA A 1 90 ? 0.327 9.780 -6.542 1.00 78.25 90 ALA A O 1
ATOM 751 N N . ILE A 1 91 ? -1.362 8.321 -6.783 1.00 84.12 91 ILE A N 1
ATOM 752 C CA . ILE A 1 91 ? -0.505 7.197 -7.200 1.00 84.12 91 ILE A CA 1
ATOM 753 C C . ILE A 1 91 ? 0.160 7.474 -8.554 1.00 84.12 91 ILE A C 1
ATOM 755 O O . ILE A 1 91 ? 1.362 7.274 -8.686 1.00 84.12 91 ILE A O 1
ATOM 759 N N . LEU A 1 92 ? -0.581 7.984 -9.544 1.00 85.19 92 LEU A N 1
ATOM 760 C CA . LEU A 1 92 ? -0.015 8.361 -10.849 1.00 85.19 92 LEU A CA 1
ATOM 761 C C . LEU A 1 92 ? 1.053 9.446 -10.730 1.00 85.19 92 LEU A C 1
ATOM 763 O O . LEU A 1 92 ? 2.108 9.343 -11.357 1.00 85.19 92 LEU A O 1
ATOM 767 N N . GLN A 1 93 ? 0.791 10.479 -9.927 1.00 83.62 93 GLN A N 1
ATOM 768 C CA . GLN A 1 93 ? 1.754 11.549 -9.671 1.00 83.62 93 GLN A CA 1
ATOM 769 C C . GLN A 1 93 ? 3.025 10.998 -9.031 1.00 83.62 93 GLN A C 1
ATOM 771 O O . GLN A 1 93 ? 4.124 11.315 -9.479 1.00 83.62 93 GLN A O 1
ATOM 776 N N . LEU A 1 94 ? 2.879 10.116 -8.044 1.00 85.94 94 LEU A N 1
ATOM 777 C CA . LEU A 1 94 ? 4.008 9.446 -7.418 1.00 85.94 94 LEU A CA 1
ATOM 778 C C . LEU A 1 94 ? 4.798 8.593 -8.418 1.00 85.94 94 LEU A C 1
ATOM 780 O O . LEU A 1 94 ? 6.016 8.713 -8.477 1.00 85.94 94 LEU A O 1
ATOM 784 N N . ILE A 1 95 ? 4.139 7.720 -9.181 1.00 89.31 95 ILE A N 1
ATOM 785 C CA . ILE A 1 95 ? 4.809 6.863 -10.170 1.00 89.31 95 ILE A CA 1
ATOM 786 C C . ILE A 1 95 ? 5.581 7.730 -11.167 1.00 89.31 95 ILE A C 1
ATOM 788 O O . ILE A 1 95 ? 6.758 7.481 -11.427 1.00 89.31 95 ILE A O 1
ATOM 792 N N . SER A 1 96 ? 4.946 8.802 -11.647 1.00 86.62 96 SER A N 1
ATOM 793 C CA . SER A 1 96 ? 5.590 9.777 -12.526 1.00 86.62 96 SER A CA 1
ATOM 794 C C . SER A 1 96 ? 6.811 10.405 -11.854 1.00 86.62 96 SER A C 1
ATOM 796 O O . SER A 1 96 ? 7.866 10.484 -12.471 1.00 86.62 96 SER A O 1
ATOM 798 N N . GLN A 1 97 ? 6.716 10.785 -10.577 1.00 86.06 97 GLN A N 1
ATOM 799 C CA . GLN A 1 97 ? 7.840 11.328 -9.815 1.00 86.06 97 GLN A CA 1
ATOM 800 C C . GLN A 1 97 ? 8.989 10.316 -9.675 1.00 86.06 97 GLN A C 1
ATOM 802 O O . GLN A 1 97 ? 10.134 10.676 -9.937 1.00 86.06 97 GLN A O 1
ATOM 807 N N . ILE A 1 98 ? 8.702 9.056 -9.324 1.00 88.00 98 ILE A N 1
ATOM 808 C CA . ILE A 1 98 ? 9.705 7.980 -9.195 1.00 88.00 98 ILE A CA 1
ATOM 809 C C . ILE A 1 98 ? 10.501 7.827 -10.499 1.00 88.00 98 ILE A C 1
ATOM 811 O O . ILE A 1 98 ? 11.733 7.722 -10.484 1.00 88.00 98 ILE A O 1
ATOM 815 N N . PHE A 1 99 ? 9.803 7.830 -11.635 1.00 92.62 99 PHE A N 1
ATOM 816 C CA . PHE A 1 99 ? 10.425 7.667 -12.946 1.00 92.62 99 PHE A CA 1
ATOM 817 C C . PHE A 1 99 ? 11.163 8.921 -13.415 1.00 92.62 99 PHE A C 1
ATOM 819 O O . PHE A 1 99 ? 12.274 8.797 -13.932 1.00 92.62 99 PHE A O 1
ATOM 826 N N . SER A 1 100 ? 10.616 10.112 -13.166 1.00 84.75 100 SER A N 1
ATOM 827 C CA . SER A 1 100 ? 11.270 11.385 -13.488 1.00 84.75 100 SER A CA 1
ATOM 828 C C . SER A 1 100 ? 12.569 11.579 -12.706 1.00 84.75 100 SER A C 1
ATOM 830 O O . SER A 1 100 ? 13.576 11.969 -13.290 1.00 84.75 100 SER A O 1
ATOM 832 N N . THR A 1 101 ? 12.605 11.229 -11.414 1.00 86.94 101 THR A N 1
ATOM 833 C CA . THR A 1 101 ? 13.850 11.251 -10.618 1.00 86.94 101 THR A CA 1
ATOM 834 C C . THR A 1 101 ? 14.914 10.305 -11.184 1.00 86.94 101 THR A C 1
ATOM 836 O O . THR A 1 101 ? 16.106 10.558 -11.040 1.00 86.94 101 THR A O 1
ATOM 839 N N . SER A 1 102 ? 14.495 9.239 -11.868 1.00 88.19 102 SER A N 1
ATOM 840 C CA . SER A 1 102 ? 15.385 8.266 -12.514 1.00 88.19 102 SER A CA 1
ATOM 841 C C . SER A 1 102 ? 15.657 8.564 -13.997 1.00 88.19 102 SER A C 1
ATOM 843 O O . SER A 1 102 ? 16.274 7.731 -14.673 1.00 88.19 102 SER A O 1
ATOM 845 N N . GLN A 1 103 ? 15.187 9.723 -14.485 1.00 90.44 103 GLN A N 1
ATOM 846 C CA . GLN A 1 103 ? 15.314 10.221 -15.859 1.00 90.44 103 GLN A CA 1
ATOM 847 C C . GLN A 1 103 ? 14.841 9.219 -16.928 1.00 90.44 103 GLN A C 1
ATOM 849 O O . GLN A 1 103 ? 15.486 9.051 -17.960 1.00 90.44 103 GLN A O 1
ATOM 854 N N . LEU A 1 104 ? 13.736 8.509 -16.676 1.00 92.75 104 LEU A N 1
ATOM 855 C CA . LEU A 1 104 ? 13.172 7.591 -17.671 1.00 92.75 104 LEU A CA 1
ATOM 856 C C . LEU A 1 104 ? 12.415 8.349 -18.760 1.00 92.75 104 LEU A C 1
ATOM 858 O O . LEU A 1 104 ? 11.644 9.260 -18.459 1.00 92.75 104 LEU A O 1
ATOM 862 N N . ASN A 1 105 ? 12.567 7.924 -20.013 1.00 92.00 105 ASN A N 1
ATOM 863 C CA . ASN A 1 105 ? 11.764 8.431 -21.115 1.00 92.00 105 ASN A CA 1
ATOM 864 C C . ASN A 1 105 ? 10.492 7.587 -21.255 1.00 92.00 105 ASN A C 1
ATOM 866 O O . ASN A 1 105 ? 10.540 6.383 -21.508 1.00 92.00 105 ASN A O 1
ATOM 870 N N . PHE A 1 106 ? 9.333 8.231 -21.113 1.00 92.81 106 PHE A N 1
ATOM 871 C CA . PHE A 1 106 ? 8.063 7.511 -21.052 1.00 92.81 106 PHE A CA 1
ATOM 872 C C . PHE A 1 106 ? 7.627 6.933 -22.395 1.00 92.81 106 PHE A C 1
ATOM 874 O O . PHE A 1 106 ? 6.810 6.018 -22.399 1.00 92.81 106 PHE A O 1
ATOM 881 N N . SER A 1 107 ? 8.197 7.418 -23.497 1.00 92.94 107 SER A N 1
ATOM 882 C CA . SER A 1 107 ? 7.934 6.946 -24.858 1.00 92.94 107 SER A CA 1
ATOM 883 C C . SER A 1 107 ? 8.977 5.938 -25.348 1.00 92.94 107 SER A C 1
ATOM 885 O O . SER A 1 107 ? 8.841 5.410 -26.446 1.00 92.94 107 SER A O 1
ATOM 887 N N . ASN A 1 108 ? 10.034 5.674 -24.572 1.00 92.56 108 ASN A N 1
ATOM 888 C CA . ASN A 1 108 ? 11.103 4.756 -24.953 1.00 92.56 108 ASN A CA 1
ATOM 889 C C . ASN A 1 108 ? 10.814 3.334 -24.436 1.00 92.56 108 ASN A C 1
ATOM 891 O O . ASN A 1 108 ? 10.855 3.112 -23.222 1.00 92.56 108 ASN A O 1
ATOM 895 N N . PRO A 1 109 ? 10.618 2.332 -25.315 1.00 92.00 109 PRO A N 1
ATOM 896 C CA . PRO A 1 109 ? 10.362 0.957 -24.885 1.00 92.00 109 PRO A CA 1
ATOM 897 C C . PRO A 1 109 ? 11.489 0.351 -24.039 1.00 92.00 109 PRO A C 1
ATOM 899 O O . PRO A 1 109 ? 11.245 -0.503 -23.187 1.00 92.00 109 PRO A O 1
ATOM 902 N N . LYS A 1 110 ? 12.736 0.810 -24.223 1.00 91.75 110 LYS A N 1
ATOM 903 C CA . LYS A 1 110 ? 13.897 0.296 -23.477 1.00 91.75 110 LYS A CA 1
ATOM 904 C C . LYS A 1 110 ? 13.831 0.622 -21.982 1.00 91.75 110 LYS A C 1
ATOM 906 O O . LYS A 1 110 ? 14.386 -0.121 -21.173 1.00 91.75 110 LYS A O 1
ATOM 911 N N . ASP A 1 111 ? 13.116 1.682 -21.603 1.00 94.00 111 ASP A N 1
ATOM 912 C CA . ASP A 1 111 ? 13.004 2.110 -20.207 1.00 94.00 111 ASP A CA 1
ATOM 913 C C . ASP A 1 111 ? 11.965 1.306 -19.412 1.00 94.00 111 ASP A C 1
ATOM 915 O O . ASP A 1 111 ? 11.955 1.362 -18.181 1.00 94.00 111 ASP A O 1
ATOM 919 N N . LYS A 1 112 ? 11.150 0.479 -20.082 1.00 93.44 112 LYS A N 1
ATOM 920 C CA . LYS A 1 112 ? 10.128 -0.379 -19.463 1.00 93.44 112 LYS A CA 1
ATOM 921 C C . LYS A 1 112 ? 10.712 -1.311 -18.394 1.00 93.44 112 LYS A C 1
ATOM 923 O O . LYS A 1 112 ? 10.232 -1.342 -17.262 1.00 93.44 112 LYS A O 1
ATOM 928 N N . ASN A 1 113 ? 11.796 -2.022 -18.711 1.00 92.06 113 ASN A N 1
ATOM 929 C CA . ASN A 1 113 ? 12.428 -2.966 -17.776 1.00 92.06 113 ASN A CA 1
ATOM 930 C C . ASN A 1 113 ? 13.067 -2.255 -16.573 1.00 92.06 113 ASN A C 1
ATOM 932 O O . ASN A 1 113 ? 13.014 -2.745 -15.439 1.00 92.06 113 ASN A O 1
ATOM 936 N N . LYS A 1 114 ? 13.632 -1.064 -16.804 1.00 94.50 114 LYS A N 1
ATOM 937 C CA . LYS A 1 114 ? 14.177 -0.217 -15.740 1.00 94.50 114 LYS A CA 1
ATOM 938 C C . LYS A 1 114 ? 13.055 0.296 -14.831 1.00 94.50 114 LYS A C 1
ATOM 940 O O . LYS A 1 114 ? 13.190 0.216 -13.613 1.00 94.50 114 LYS A O 1
ATOM 945 N N . ALA A 1 115 ? 11.930 0.733 -15.397 1.00 95.38 115 ALA A N 1
ATOM 946 C CA . ALA A 1 115 ? 10.741 1.141 -14.649 1.00 95.38 115 ALA A CA 1
ATOM 947 C C . ALA A 1 115 ? 10.175 0.003 -13.782 1.00 95.38 115 ALA A C 1
ATOM 949 O O . ALA A 1 115 ? 9.950 0.209 -12.590 1.00 95.38 115 ALA A O 1
ATOM 950 N N . LEU A 1 116 ? 10.023 -1.208 -14.331 1.00 95.38 116 LEU A N 1
ATOM 951 C CA . LEU A 1 116 ? 9.588 -2.391 -13.573 1.00 95.38 116 LEU A CA 1
ATOM 952 C C . LEU A 1 116 ? 10.509 -2.673 -12.378 1.00 95.38 116 LEU A C 1
ATOM 954 O O . LEU A 1 116 ? 10.037 -2.885 -11.259 1.00 95.38 116 LEU A O 1
ATOM 958 N N . SER A 1 117 ? 11.825 -2.613 -12.594 1.00 94.50 117 SER A N 1
ATOM 959 C CA . SER A 1 117 ? 12.821 -2.820 -11.537 1.00 94.50 117 SER A CA 1
ATOM 960 C C . SER A 1 117 ? 12.723 -1.752 -10.442 1.00 94.50 117 SER A C 1
ATOM 962 O O . SER A 1 117 ? 12.735 -2.074 -9.252 1.00 94.50 117 SER A O 1
ATOM 964 N N . LEU A 1 118 ? 12.570 -0.480 -10.826 1.00 95.38 118 LEU A N 1
ATOM 965 C CA . LEU A 1 118 ? 12.405 0.630 -9.886 1.00 95.38 118 LEU A CA 1
ATOM 966 C C . LEU A 1 118 ? 11.132 0.493 -9.050 1.00 95.38 118 LEU A C 1
ATOM 968 O O . LEU A 1 118 ? 11.191 0.694 -7.839 1.00 95.38 118 LEU A O 1
ATOM 972 N N . LEU A 1 119 ? 10.007 0.108 -9.658 1.00 95.69 119 LEU A N 1
ATOM 973 C CA . LEU A 1 119 ? 8.758 -0.132 -8.932 1.00 95.69 119 LEU A CA 1
ATOM 974 C C . LEU A 1 119 ? 8.905 -1.270 -7.920 1.00 95.69 119 LEU A C 1
ATOM 976 O O . LEU A 1 119 ? 8.512 -1.107 -6.768 1.00 95.69 119 LEU A O 1
ATOM 980 N N . ALA A 1 120 ? 9.506 -2.396 -8.312 1.00 95.56 120 ALA A N 1
ATOM 981 C CA . ALA A 1 120 ? 9.724 -3.526 -7.410 1.00 95.56 120 ALA A CA 1
ATOM 982 C C . ALA A 1 120 ? 10.590 -3.137 -6.197 1.00 95.56 120 ALA A C 1
ATOM 984 O O . ALA A 1 120 ? 10.255 -3.460 -5.053 1.00 95.56 120 ALA A O 1
ATOM 985 N N . ILE A 1 121 ? 11.676 -2.392 -6.436 1.00 94.69 121 ILE A N 1
ATOM 986 C CA . ILE A 1 121 ? 12.537 -1.854 -5.374 1.00 94.69 121 ILE A CA 1
ATOM 987 C C . ILE A 1 121 ? 11.754 -0.881 -4.491 1.00 94.69 121 ILE A C 1
ATOM 989 O O . ILE A 1 121 ? 11.859 -0.951 -3.265 1.00 94.69 121 ILE A O 1
ATOM 993 N N . TYR A 1 122 ? 10.969 0.011 -5.095 1.00 94.44 122 TYR A N 1
ATOM 994 C CA . TYR A 1 122 ? 10.171 0.997 -4.377 1.00 94.44 122 TYR A CA 1
ATOM 995 C C . TYR A 1 122 ? 9.152 0.330 -3.453 1.00 94.44 122 TYR A C 1
ATOM 997 O O . TYR A 1 122 ? 9.143 0.619 -2.261 1.00 94.44 122 TYR A O 1
ATOM 1005 N N . ILE A 1 123 ? 8.363 -0.617 -3.969 1.00 94.81 123 ILE A N 1
ATOM 1006 C CA . ILE A 1 123 ? 7.366 -1.376 -3.204 1.00 94.81 123 ILE A CA 1
ATOM 1007 C C . ILE A 1 123 ? 8.024 -2.063 -1.997 1.00 94.81 123 ILE A C 1
ATOM 1009 O O . ILE A 1 123 ? 7.553 -1.920 -0.868 1.00 94.81 123 ILE A O 1
ATOM 1013 N N . LYS A 1 124 ? 9.149 -2.760 -2.216 1.00 94.25 124 LYS A N 1
ATOM 1014 C CA . LYS A 1 124 ? 9.892 -3.442 -1.145 1.00 94.25 124 LYS A CA 1
ATOM 1015 C C . LYS A 1 124 ? 10.397 -2.464 -0.081 1.00 94.25 124 LYS A C 1
ATOM 1017 O O . LYS A 1 124 ? 10.268 -2.724 1.112 1.00 94.25 124 LYS A O 1
ATOM 1022 N N . ARG A 1 125 ? 10.983 -1.339 -0.505 1.00 92.75 125 ARG A N 1
ATOM 1023 C CA . ARG A 1 125 ? 11.506 -0.310 0.406 1.00 92.75 125 ARG A CA 1
ATOM 1024 C C . ARG A 1 125 ? 10.396 0.383 1.182 1.00 92.75 125 ARG A C 1
ATOM 1026 O O . ARG A 1 125 ? 10.582 0.658 2.360 1.00 92.75 125 ARG A O 1
ATOM 1033 N N . PHE A 1 126 ? 9.264 0.655 0.546 1.00 91.50 126 PHE A N 1
ATOM 1034 C CA . PHE A 1 126 ? 8.137 1.330 1.175 1.00 91.50 126 PHE A CA 1
ATOM 1035 C C . PHE A 1 126 ? 7.575 0.515 2.346 1.00 91.50 126 PHE A C 1
ATOM 1037 O O . PHE A 1 126 ? 7.409 1.050 3.441 1.00 91.50 126 PHE A O 1
ATOM 1044 N N . ASP A 1 127 ? 7.372 -0.790 2.151 1.00 91.19 127 ASP A N 1
ATOM 1045 C CA . ASP A 1 127 ? 6.917 -1.687 3.222 1.00 91.19 127 ASP A CA 1
ATOM 1046 C C . ASP A 1 127 ? 7.925 -1.764 4.381 1.00 91.19 127 ASP A C 1
ATOM 1048 O O . ASP A 1 127 ? 7.543 -1.707 5.551 1.00 91.19 127 ASP A O 1
ATOM 1052 N N . LEU A 1 128 ? 9.226 -1.799 4.065 1.00 91.12 128 LEU A N 1
ATOM 1053 C CA . LEU A 1 128 ? 10.292 -1.771 5.069 1.00 91.12 128 LEU A CA 1
ATOM 1054 C C . LEU A 1 128 ? 10.318 -0.452 5.857 1.00 91.12 128 LEU A C 1
ATOM 1056 O O . LEU A 1 128 ? 10.483 -0.476 7.075 1.00 91.12 128 LEU A O 1
ATOM 1060 N N . ILE A 1 129 ? 10.142 0.695 5.191 1.00 90.56 129 ILE A N 1
ATOM 1061 C CA . ILE A 1 129 ? 10.085 2.012 5.846 1.00 90.56 129 ILE A CA 1
ATOM 1062 C C . ILE A 1 129 ? 8.955 2.046 6.870 1.00 90.56 129 ILE A C 1
ATOM 1064 O O . ILE A 1 129 ? 9.160 2.539 7.973 1.00 90.56 129 ILE A O 1
ATOM 1068 N N . ILE A 1 130 ? 7.779 1.510 6.541 1.00 89.19 130 ILE A N 1
ATOM 1069 C CA . ILE A 1 130 ? 6.665 1.479 7.491 1.00 89.19 130 ILE A CA 1
ATOM 1070 C C . ILE A 1 130 ? 7.035 0.642 8.721 1.00 89.19 130 ILE A C 1
ATOM 1072 O O . ILE A 1 130 ? 6.940 1.128 9.844 1.00 89.19 130 ILE A O 1
ATOM 1076 N N . LYS A 1 131 ? 7.534 -0.579 8.504 1.00 87.25 131 LYS A N 1
ATOM 1077 C CA . LYS A 1 131 ? 7.908 -1.508 9.582 1.00 87.25 131 LYS A CA 1
ATOM 1078 C C . LYS A 1 131 ? 9.018 -0.992 10.495 1.00 87.25 131 LYS A C 1
ATOM 1080 O O . LYS A 1 131 ? 9.086 -1.384 11.650 1.00 87.25 131 LYS A O 1
ATOM 1085 N N . THR A 1 132 ? 9.908 -0.156 9.967 1.00 88.12 132 THR A N 1
ATOM 1086 C CA . THR A 1 132 ? 11.064 0.371 10.711 1.00 88.12 132 THR A CA 1
ATOM 1087 C C . THR A 1 132 ? 10.787 1.713 11.372 1.00 88.12 132 THR A C 1
ATOM 1089 O O . THR A 1 132 ? 11.351 2.005 12.421 1.00 88.12 132 THR A O 1
ATOM 1092 N N . LYS A 1 133 ? 9.935 2.548 10.769 1.00 86.19 133 LYS A N 1
ATOM 1093 C CA . LYS A 1 133 ? 9.673 3.909 11.242 1.00 86.19 133 LYS A CA 1
ATOM 1094 C C . LYS A 1 133 ? 8.555 3.985 12.280 1.00 86.19 133 LYS A C 1
ATOM 1096 O O . LYS A 1 133 ? 8.555 4.913 13.086 1.00 86.19 133 LYS A O 1
ATOM 1101 N N . PHE A 1 134 ? 7.601 3.060 12.242 1.00 88.12 134 PHE A N 1
ATOM 1102 C CA . PHE A 1 134 ? 6.443 3.071 13.131 1.00 88.12 134 PHE A CA 1
ATOM 1103 C C . PHE A 1 134 ? 6.454 1.849 14.040 1.00 88.12 134 PHE A C 1
ATOM 1105 O O . PHE A 1 134 ? 6.792 0.748 13.610 1.00 88.12 134 PHE A O 1
ATOM 1112 N N . LYS A 1 135 ? 6.058 2.050 15.297 1.00 87.19 135 LYS A N 1
ATOM 1113 C CA . LYS A 1 135 ? 5.823 0.954 16.232 1.00 87.19 135 LYS A CA 1
ATOM 1114 C C . LYS A 1 135 ? 4.358 0.541 16.139 1.00 87.19 135 LYS A C 1
ATOM 1116 O O . LYS A 1 135 ? 3.470 1.391 16.108 1.00 87.19 135 LYS A O 1
ATOM 1121 N N . PHE A 1 136 ? 4.119 -0.758 16.079 1.00 81.50 136 PHE A N 1
ATOM 1122 C CA . PHE A 1 136 ? 2.770 -1.301 16.135 1.00 81.50 136 PHE A CA 1
ATOM 1123 C C . PHE A 1 136 ? 2.324 -1.313 17.593 1.00 81.50 136 PHE A C 1
ATOM 1125 O O . PHE A 1 136 ? 3.067 -1.774 18.464 1.00 81.50 136 PHE A O 1
ATOM 1132 N N . SER A 1 137 ? 1.161 -0.732 17.869 1.00 73.38 137 SER A N 1
ATOM 1133 C CA . SER A 1 137 ? 0.541 -0.850 19.187 1.00 73.38 137 SER A CA 1
ATOM 1134 C C . SER A 1 137 ? -0.007 -2.258 19.392 1.00 73.38 137 SER A C 1
ATOM 1136 O O . SER A 1 137 ? -0.271 -2.970 18.421 1.00 73.38 137 SER A O 1
ATOM 1138 N N . GLU A 1 138 ? -0.233 -2.643 20.646 1.00 71.94 138 GLU A N 1
ATOM 1139 C CA . GLU A 1 138 ? -1.063 -3.811 20.931 1.00 71.94 138 GLU A CA 1
ATOM 1140 C C . GLU A 1 138 ? -2.465 -3.556 20.365 1.00 71.94 138 GLU A C 1
ATOM 1142 O O . GLU A 1 138 ? -3.162 -2.627 20.771 1.00 71.94 138 GLU A O 1
ATOM 1147 N N . ASP A 1 139 ? -2.835 -4.332 19.349 1.00 70.31 139 ASP A N 1
ATOM 1148 C CA . ASP A 1 139 ? -4.108 -4.212 18.650 1.00 70.31 139 ASP A CA 1
ATOM 1149 C C . ASP A 1 139 ? -4.940 -5.464 18.929 1.00 70.31 139 ASP A C 1
ATOM 1151 O O . ASP A 1 139 ? -4.739 -6.523 18.329 1.00 70.31 139 ASP A O 1
ATOM 1155 N N . LEU A 1 140 ? -5.881 -5.330 19.863 1.00 70.19 140 LEU A N 1
ATOM 1156 C CA . LEU A 1 140 ? -6.779 -6.410 20.275 1.00 70.19 140 LEU A CA 1
ATOM 1157 C C . LEU A 1 140 ? -7.730 -6.847 19.153 1.00 70.19 140 LEU A C 1
ATOM 1159 O O . LEU A 1 140 ? -8.243 -7.963 19.194 1.00 70.19 140 LEU A O 1
ATOM 1163 N N . THR A 1 141 ? -7.932 -6.010 18.129 1.00 71.25 141 THR A N 1
ATOM 1164 C CA . THR A 1 141 ? -8.776 -6.356 16.977 1.00 71.25 141 THR A CA 1
ATOM 1165 C C . THR A 1 141 ? -8.091 -7.327 16.013 1.00 71.25 141 THR A C 1
ATOM 1167 O O . THR A 1 141 ? -8.779 -7.902 15.170 1.00 71.25 141 THR A O 1
ATOM 1170 N N . ASN A 1 142 ? -6.764 -7.502 16.148 1.00 74.38 142 ASN A N 1
ATOM 1171 C CA . ASN A 1 142 ? -5.843 -8.307 15.338 1.00 74.38 142 ASN A CA 1
ATOM 1172 C C . ASN A 1 142 ? -6.371 -8.691 13.944 1.00 74.38 142 ASN A C 1
ATOM 1174 O O . ASN A 1 142 ? -7.108 -9.662 13.806 1.00 74.38 142 ASN A O 1
ATOM 1178 N N . CYS A 1 143 ? -5.975 -7.955 12.902 1.00 79.81 143 CYS A N 1
ATOM 1179 C CA . CYS A 1 143 ? -6.414 -8.210 11.531 1.00 79.81 143 CYS A CA 1
ATOM 1180 C C . CYS A 1 143 ? -5.336 -8.941 10.724 1.00 79.81 143 CYS A C 1
ATOM 1182 O O . CYS A 1 143 ? -4.363 -8.319 10.291 1.00 79.81 143 CYS A O 1
ATOM 1184 N N . ALA A 1 144 ? -5.554 -10.227 10.426 1.00 84.75 144 ALA A N 1
ATOM 1185 C CA . ALA A 1 144 ? -4.613 -11.064 9.666 1.00 84.75 144 ALA A CA 1
ATOM 1186 C C . ALA A 1 144 ? -4.246 -10.473 8.290 1.00 84.75 144 ALA A C 1
ATOM 1188 O O . ALA A 1 144 ? -3.134 -10.650 7.787 1.00 84.75 144 ALA A O 1
ATOM 1189 N N . ARG A 1 145 ? -5.148 -9.677 7.696 1.00 88.38 145 ARG A N 1
ATOM 1190 C CA . ARG A 1 145 ? -4.895 -8.965 6.434 1.00 88.38 145 ARG A CA 1
ATOM 1191 C C . ARG A 1 145 ? -3.719 -7.989 6.531 1.00 88.38 145 ARG A C 1
ATOM 1193 O O . ARG A 1 145 ? -2.978 -7.813 5.564 1.00 88.38 145 ARG A O 1
ATOM 1200 N N . ALA A 1 146 ? -3.548 -7.341 7.685 1.00 87.00 146 ALA A N 1
ATOM 1201 C CA . ALA A 1 146 ? -2.429 -6.436 7.936 1.00 87.00 146 ALA A CA 1
ATOM 1202 C C . ALA A 1 146 ? -1.087 -7.184 7.935 1.00 87.00 146 ALA A C 1
ATOM 1204 O O . ALA A 1 146 ? -0.072 -6.613 7.537 1.00 87.00 146 ALA A O 1
ATOM 1205 N N . GLU A 1 147 ? -1.096 -8.464 8.308 1.00 87.56 147 GLU A N 1
ATOM 1206 C CA . GLU A 1 147 ? 0.091 -9.286 8.550 1.00 87.56 147 GLU A CA 1
ATOM 1207 C C . GLU A 1 147 ? 0.577 -10.062 7.320 1.00 87.56 147 GLU A C 1
ATOM 1209 O O . GLU A 1 147 ? 1.715 -10.533 7.310 1.00 87.56 147 GLU A O 1
ATOM 1214 N N . VAL A 1 148 ? -0.229 -10.153 6.250 1.00 91.69 148 VAL A N 1
ATOM 1215 C CA . VAL A 1 148 ? 0.134 -10.871 5.012 1.00 91.69 148 VAL A CA 1
ATOM 1216 C C . VAL A 1 148 ? 1.533 -10.444 4.548 1.00 91.69 148 VAL A C 1
ATOM 1218 O O . VAL A 1 148 ? 1.732 -9.267 4.252 1.00 91.69 148 VAL A O 1
ATOM 1221 N N . PRO A 1 149 ? 2.536 -11.328 4.455 1.00 91.81 149 PRO A N 1
ATOM 1222 C CA . PRO A 1 149 ? 3.911 -10.904 4.214 1.00 91.81 149 PRO A CA 1
ATOM 1223 C C . PRO A 1 149 ? 4.122 -10.417 2.775 1.00 91.81 149 PRO A C 1
ATOM 1225 O O . PRO A 1 149 ? 3.697 -11.051 1.810 1.00 91.81 149 PRO A O 1
ATOM 1228 N N . LEU A 1 150 ? 4.839 -9.298 2.626 1.00 93.31 150 LEU A N 1
ATOM 1229 C CA . LEU A 1 150 ? 5.334 -8.823 1.334 1.00 93.31 150 LEU A CA 1
ATOM 1230 C C . LEU A 1 150 ? 6.782 -9.280 1.138 1.00 93.31 150 LEU A C 1
ATOM 1232 O O . LEU A 1 150 ? 7.730 -8.601 1.534 1.00 93.31 150 LEU A O 1
ATOM 1236 N N . THR A 1 151 ? 6.956 -10.444 0.518 1.00 92.38 151 THR A N 1
ATOM 1237 C CA . THR A 1 151 ? 8.279 -11.015 0.239 1.00 92.38 151 THR A CA 1
ATOM 1238 C C . THR A 1 151 ? 8.578 -10.911 -1.249 1.00 92.38 151 THR A C 1
ATOM 1240 O O . THR A 1 151 ? 7.964 -11.596 -2.062 1.00 92.38 151 THR A O 1
ATOM 1243 N N . ILE A 1 152 ? 9.526 -10.042 -1.607 1.00 92.50 152 ILE A N 1
ATOM 1244 C CA . ILE A 1 152 ? 9.903 -9.775 -2.999 1.00 92.50 152 ILE A CA 1
ATOM 1245 C C . ILE A 1 152 ? 11.366 -10.164 -3.217 1.00 92.50 152 ILE A C 1
ATOM 1247 O O . ILE A 1 152 ? 12.277 -9.563 -2.622 1.00 92.50 152 ILE A O 1
ATOM 1251 N N . ASP A 1 153 ? 11.577 -11.127 -4.113 1.00 92.75 153 ASP A N 1
ATOM 1252 C CA . ASP A 1 153 ? 12.856 -11.323 -4.790 1.00 92.75 153 ASP A CA 1
ATOM 1253 C C . ASP A 1 153 ? 12.974 -10.293 -5.919 1.00 92.75 153 ASP A C 1
ATOM 1255 O O . ASP A 1 153 ? 12.135 -10.238 -6.812 1.00 92.75 153 ASP A O 1
ATOM 1259 N N . ILE A 1 154 ? 14.009 -9.456 -5.877 1.00 90.44 154 ILE A N 1
ATOM 1260 C CA . ILE A 1 154 ? 14.211 -8.401 -6.878 1.00 90.44 154 ILE A CA 1
ATOM 1261 C C . ILE A 1 154 ? 14.558 -8.990 -8.254 1.00 90.44 154 ILE A C 1
ATOM 1263 O O . ILE A 1 154 ? 14.281 -8.348 -9.263 1.00 90.44 154 ILE A O 1
ATOM 1267 N N . LYS A 1 155 ? 15.111 -10.210 -8.317 1.00 90.31 155 LYS A N 1
ATOM 1268 C CA . LYS A 1 155 ? 15.395 -10.888 -9.592 1.00 90.31 155 LYS A CA 1
ATOM 1269 C C . LYS A 1 155 ? 14.129 -11.396 -10.274 1.00 90.31 155 LYS A C 1
ATOM 1271 O O . LYS A 1 155 ? 14.074 -11.429 -11.498 1.00 90.31 155 LYS A O 1
ATOM 1276 N N . ASN A 1 156 ? 13.115 -11.764 -9.493 1.00 92.62 156 ASN A N 1
ATOM 1277 C CA . ASN A 1 156 ? 11.818 -12.193 -10.001 1.00 92.62 156 ASN A CA 1
ATOM 1278 C C . ASN A 1 156 ? 10.664 -11.621 -9.154 1.00 92.62 156 ASN A C 1
ATOM 1280 O O . ASN A 1 156 ? 10.025 -12.349 -8.382 1.00 92.62 156 ASN A O 1
ATOM 1284 N N . PRO A 1 157 ? 10.376 -10.309 -9.277 1.00 94.56 157 PRO A N 1
ATOM 1285 C CA . PRO A 1 157 ? 9.424 -9.648 -8.391 1.00 94.56 157 PRO A CA 1
ATOM 1286 C C . PRO A 1 157 ? 7.993 -10.144 -8.578 1.00 94.56 157 PRO A C 1
ATOM 1288 O O . PRO A 1 157 ? 7.240 -10.222 -7.608 1.00 94.56 157 PRO A O 1
ATOM 1291 N N . ALA A 1 158 ? 7.622 -10.502 -9.810 1.00 95.44 158 ALA A N 1
ATOM 1292 C CA . ALA A 1 158 ? 6.256 -10.843 -10.192 1.00 95.44 158 ALA A CA 1
ATOM 1293 C C . ALA A 1 158 ? 5.648 -11.955 -9.322 1.00 95.44 158 ALA A C 1
ATOM 1295 O O . ALA A 1 158 ? 4.496 -11.838 -8.905 1.00 95.44 158 ALA A O 1
ATOM 1296 N N . ILE A 1 159 ? 6.421 -12.996 -8.985 1.00 95.69 159 ILE A N 1
ATOM 1297 C CA . ILE A 1 159 ? 5.947 -14.102 -8.137 1.00 95.69 159 ILE A CA 1
ATOM 1298 C C . ILE A 1 159 ? 5.593 -13.599 -6.733 1.00 95.69 159 ILE A C 1
ATOM 1300 O O . ILE A 1 159 ? 4.498 -13.864 -6.234 1.00 95.69 159 ILE A O 1
ATOM 1304 N N . GLY A 1 160 ? 6.503 -12.848 -6.106 1.00 95.88 160 GLY A N 1
ATOM 1305 C CA . GLY A 1 160 ? 6.306 -12.309 -4.759 1.00 95.88 160 GLY A CA 1
ATOM 1306 C C . GLY A 1 160 ? 5.150 -11.312 -4.692 1.00 95.88 160 GLY A C 1
ATOM 1307 O O . GLY A 1 160 ? 4.309 -11.389 -3.797 1.00 95.88 160 GLY A O 1
ATOM 1308 N N . LEU A 1 161 ? 5.059 -10.426 -5.688 1.00 97.00 161 LEU A N 1
ATOM 1309 C CA . LEU A 1 161 ? 3.973 -9.456 -5.809 1.00 97.00 161 LEU A CA 1
ATOM 1310 C C . LEU A 1 161 ? 2.616 -10.140 -6.006 1.00 97.00 161 LEU A C 1
ATOM 1312 O O . LEU A 1 161 ? 1.656 -9.786 -5.327 1.00 97.00 161 LEU A O 1
ATOM 1316 N N . LYS A 1 162 ? 2.536 -11.155 -6.876 1.00 96.56 162 LYS A N 1
ATOM 1317 C CA . LYS A 1 162 ? 1.301 -11.916 -7.110 1.00 96.56 162 LYS A CA 1
ATOM 1318 C C . LYS A 1 162 ? 0.858 -12.664 -5.855 1.00 96.56 162 LYS A C 1
ATOM 1320 O O . LYS A 1 162 ? -0.313 -12.599 -5.496 1.00 96.56 162 LYS A O 1
ATOM 1325 N N . LYS A 1 163 ? 1.786 -13.339 -5.167 1.00 96.12 163 LYS A N 1
ATOM 1326 C CA . LYS A 1 163 ? 1.496 -14.045 -3.910 1.00 96.12 163 LYS A CA 1
ATOM 1327 C C . LYS A 1 163 ? 0.958 -13.090 -2.846 1.00 96.12 163 LYS A C 1
ATOM 1329 O O . LYS A 1 163 ? -0.016 -13.418 -2.176 1.00 96.12 163 LYS A O 1
ATOM 1334 N N . PHE A 1 164 ? 1.571 -11.914 -2.719 1.00 96.44 164 PHE A N 1
ATOM 1335 C CA . PHE A 1 164 ? 1.104 -10.891 -1.793 1.00 96.44 164 PHE A CA 1
ATOM 1336 C C . PHE A 1 164 ? -0.314 -10.416 -2.131 1.00 96.44 164 PHE A C 1
ATOM 1338 O O . PHE A 1 164 ? -1.158 -10.418 -1.244 1.00 96.44 164 PHE A O 1
ATOM 1345 N N . VAL A 1 165 ? -0.589 -10.052 -3.390 1.00 95.81 165 VAL A N 1
ATOM 1346 C CA . VAL A 1 165 ? -1.925 -9.591 -3.813 1.00 95.81 165 VAL A CA 1
ATOM 1347 C C . VAL A 1 165 ? -2.983 -10.652 -3.526 1.00 95.81 165 VAL A C 1
ATOM 1349 O O . VAL A 1 165 ? -3.979 -10.335 -2.892 1.00 95.81 165 VAL A O 1
ATOM 1352 N N . LEU A 1 166 ? -2.739 -11.911 -3.903 1.00 94.81 166 LEU A N 1
ATOM 1353 C CA . LEU A 1 166 ? -3.687 -13.003 -3.663 1.00 94.81 166 LEU A CA 1
ATOM 1354 C C . LEU A 1 166 ? -3.990 -13.192 -2.171 1.00 94.81 166 LEU A C 1
ATOM 1356 O O . LEU A 1 166 ? -5.152 -13.286 -1.796 1.00 94.81 166 LEU A O 1
ATOM 1360 N N . GLY A 1 167 ? -2.963 -13.197 -1.315 1.00 93.81 167 GLY A N 1
ATOM 1361 C CA . GLY A 1 167 ? -3.170 -13.304 0.132 1.00 93.81 167 GLY A CA 1
ATOM 1362 C C . GLY A 1 167 ? -3.853 -12.072 0.729 1.00 93.81 167 GLY A C 1
ATOM 1363 O O . GLY A 1 167 ? -4.685 -12.191 1.619 1.00 93.81 167 GLY A O 1
ATOM 1364 N N . PHE A 1 168 ? -3.533 -10.878 0.229 1.00 93.38 168 PHE A N 1
ATOM 1365 C CA . PHE A 1 168 ? -4.099 -9.627 0.725 1.00 93.38 168 PHE A CA 1
ATOM 1366 C C . PHE A 1 168 ? -5.542 -9.395 0.250 1.00 93.38 168 PHE A C 1
ATOM 1368 O O . PHE A 1 168 ? -6.304 -8.692 0.913 1.00 93.38 168 PHE A O 1
ATOM 1375 N N . GLU A 1 169 ? -5.933 -9.934 -0.903 1.00 92.00 169 GLU A N 1
ATOM 1376 C CA . GLU A 1 169 ? -7.291 -9.840 -1.452 1.00 92.00 169 GLU A CA 1
ATOM 1377 C C . GLU A 1 169 ? -8.210 -10.982 -1.005 1.00 92.00 169 GLU A C 1
ATOM 1379 O O . GLU A 1 169 ? -9.425 -10.872 -1.186 1.00 92.00 169 GLU A O 1
ATOM 1384 N N . ASP A 1 170 ? -7.678 -12.013 -0.337 1.00 91.19 170 ASP A N 1
ATOM 1385 C CA . ASP A 1 170 ? -8.466 -13.046 0.342 1.00 91.19 170 ASP A CA 1
ATOM 1386 C C . ASP A 1 170 ? -9.140 -12.491 1.610 1.00 91.19 170 ASP A C 1
ATOM 1388 O O . ASP A 1 170 ? -8.788 -12.773 2.758 1.00 91.19 170 ASP A O 1
ATOM 1392 N N . THR A 1 171 ? -10.120 -11.621 1.378 1.00 85.94 171 THR A N 1
ATOM 1393 C CA . THR A 1 171 ? -10.870 -10.926 2.424 1.00 85.94 171 THR A CA 1
ATOM 1394 C C . THR A 1 171 ? -11.677 -11.878 3.294 1.00 85.94 171 THR A C 1
ATOM 1396 O O . THR A 1 171 ? -11.837 -11.594 4.478 1.00 85.94 171 THR A O 1
ATOM 1399 N N . ALA A 1 172 ? -12.153 -12.995 2.740 1.00 86.00 172 ALA A N 1
ATOM 1400 C CA . ALA A 1 172 ? -12.942 -13.976 3.470 1.00 86.00 172 ALA A CA 1
ATOM 1401 C C . ALA A 1 172 ? -12.080 -14.698 4.511 1.00 86.00 172 ALA A C 1
ATOM 1403 O O . ALA A 1 172 ? -12.393 -14.653 5.702 1.00 86.00 172 ALA A O 1
ATOM 1404 N N . THR A 1 173 ? -10.953 -15.282 4.091 1.00 87.25 173 THR A N 1
ATOM 1405 C CA . THR A 1 173 ? -10.038 -15.966 5.014 1.00 87.25 173 THR A CA 1
ATOM 1406 C C . THR A 1 173 ? -9.454 -14.992 6.027 1.00 87.25 173 THR A C 1
ATOM 1408 O O . THR A 1 173 ? -9.440 -15.292 7.220 1.00 87.25 173 THR A O 1
ATOM 1411 N N . CYS A 1 174 ? -9.033 -13.802 5.581 1.00 85.50 174 CYS A N 1
ATOM 1412 C CA . CYS A 1 174 ? -8.496 -12.793 6.488 1.00 85.50 174 CYS A CA 1
ATOM 1413 C C . CYS A 1 174 ? -9.523 -12.383 7.547 1.00 85.50 174 CYS A C 1
ATOM 1415 O O . CYS A 1 174 ? -9.169 -12.305 8.717 1.00 85.50 174 CYS A O 1
ATOM 1417 N N . ARG A 1 175 ? -10.786 -12.143 7.160 1.00 82.19 175 ARG A N 1
ATOM 1418 C CA . ARG A 1 175 ? -11.846 -11.737 8.095 1.00 82.19 175 ARG A CA 1
ATOM 1419 C C . ARG A 1 175 ? -12.123 -12.807 9.145 1.00 82.19 175 ARG A C 1
ATOM 1421 O O . ARG A 1 175 ? -12.268 -12.458 10.306 1.00 82.19 175 ARG A O 1
ATOM 1428 N N . ASN A 1 176 ? -12.127 -14.081 8.761 1.00 83.69 176 ASN A N 1
ATOM 1429 C CA . ASN A 1 176 ? -12.327 -15.192 9.699 1.00 83.69 176 ASN A CA 1
ATOM 1430 C C . ASN A 1 176 ? -11.196 -15.325 10.733 1.00 83.69 176 ASN A C 1
ATOM 1432 O O . ASN A 1 176 ? -11.368 -15.983 11.753 1.00 83.69 176 ASN A O 1
ATOM 1436 N N . GLN A 1 177 ? -10.034 -14.731 10.462 1.00 85.00 177 GLN A N 1
ATOM 1437 C CA . GLN A 1 177 ? -8.889 -14.697 11.372 1.00 85.00 177 GLN A CA 1
ATOM 1438 C C . GLN A 1 177 ? -8.792 -13.370 12.139 1.00 85.00 177 GLN A C 1
ATOM 1440 O O . GLN A 1 177 ? -7.909 -13.217 12.984 1.00 85.00 177 GLN A O 1
ATOM 1445 N N . CYS A 1 178 ? -9.674 -12.409 11.847 1.00 84.31 178 CYS A N 1
ATOM 1446 C CA . CYS A 1 178 ? -9.745 -11.151 12.573 1.00 84.31 178 CYS A CA 1
ATOM 1447 C C . CYS A 1 178 ? -10.490 -11.327 13.897 1.00 84.31 178 CYS A C 1
ATOM 1449 O O . CYS A 1 178 ? -11.497 -12.025 13.952 1.00 84.31 178 CYS A O 1
ATOM 1451 N N . LYS A 1 179 ? -10.061 -10.609 14.939 1.00 82.62 179 LYS A N 1
ATOM 1452 C CA . LYS A 1 179 ? -10.737 -10.582 16.251 1.00 82.62 179 LYS A CA 1
ATOM 1453 C C . LYS A 1 179 ? -11.580 -9.328 16.470 1.00 82.62 179 LYS A C 1
ATOM 1455 O O . LYS A 1 179 ? -11.895 -8.977 17.602 1.00 82.62 179 LYS A O 1
ATOM 1460 N N . ILE A 1 180 ? -11.917 -8.611 15.400 1.00 79.00 180 ILE A N 1
ATOM 1461 C CA . ILE A 1 180 ? -12.651 -7.349 15.520 1.00 79.00 180 ILE A CA 1
ATOM 1462 C C . ILE A 1 180 ? -14.073 -7.557 16.042 1.00 79.00 180 ILE A C 1
ATOM 1464 O O . ILE A 1 180 ? -14.524 -6.773 16.870 1.00 79.00 180 ILE A O 1
ATOM 1468 N N . ASP A 1 181 ? -14.738 -8.631 15.619 1.00 76.31 181 ASP A N 1
ATOM 1469 C CA . ASP A 1 181 ? -16.091 -8.948 16.072 1.00 76.31 181 ASP A CA 1
ATOM 1470 C C . ASP A 1 181 ? -16.068 -9.310 17.572 1.00 76.31 181 ASP A C 1
ATOM 1472 O O . ASP A 1 181 ? -16.819 -8.729 18.355 1.00 76.31 181 ASP A O 1
ATOM 1476 N N . ASP A 1 182 ? -15.114 -10.145 18.003 1.00 79.19 182 ASP A N 1
ATOM 1477 C CA .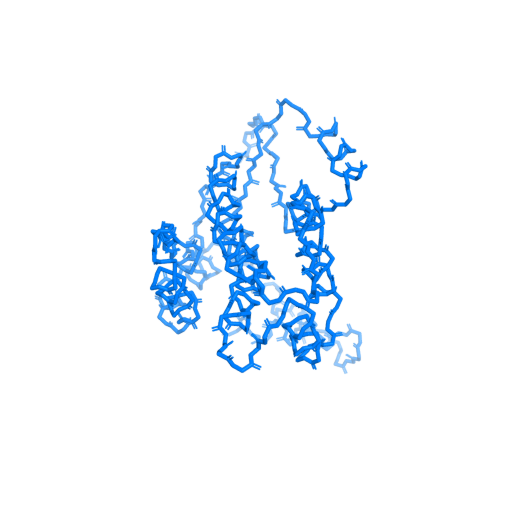 ASP A 1 182 ? -14.887 -10.460 19.423 1.00 79.19 182 ASP A CA 1
ATOM 1478 C C . ASP A 1 182 ? -14.561 -9.205 20.243 1.00 79.19 182 ASP A C 1
ATOM 1480 O O . ASP A 1 182 ? -15.092 -9.013 21.335 1.00 79.19 182 ASP A O 1
ATOM 1484 N N . PHE A 1 183 ? -13.708 -8.321 19.716 1.00 82.25 183 PHE A N 1
ATOM 1485 C CA . PHE A 1 183 ? -13.357 -7.071 20.381 1.00 82.25 183 PHE A CA 1
ATOM 1486 C C . PHE A 1 183 ? -14.587 -6.182 20.589 1.00 82.25 183 PHE A C 1
ATOM 1488 O O . PHE A 1 183 ? -14.806 -5.690 21.695 1.00 82.25 183 PHE A O 1
ATOM 1495 N N . LEU A 1 184 ? -15.418 -6.011 19.558 1.00 79.44 184 LEU A N 1
ATOM 1496 C CA . LEU A 1 184 ? -16.637 -5.208 19.650 1.00 79.44 184 LEU A CA 1
ATOM 1497 C C . LEU A 1 184 ? -17.635 -5.807 20.650 1.00 79.44 184 LEU A C 1
ATOM 1499 O O . LEU A 1 184 ? -18.213 -5.068 21.445 1.00 79.44 184 LEU A O 1
ATOM 1503 N N . ILE A 1 185 ? -17.794 -7.133 20.654 1.00 76.69 185 ILE A N 1
ATOM 1504 C CA . ILE A 1 185 ? -18.752 -7.845 21.513 1.00 76.69 185 ILE A CA 1
ATOM 1505 C C . ILE A 1 185 ? -18.283 -7.927 22.973 1.00 76.69 185 ILE A C 1
ATOM 1507 O O . ILE A 1 185 ? -19.116 -7.944 23.877 1.00 76.69 185 ILE A O 1
ATOM 1511 N N . ILE A 1 186 ? -16.974 -7.996 23.231 1.00 80.88 186 ILE A N 1
ATOM 1512 C CA . ILE A 1 186 ? -16.423 -8.186 24.583 1.00 80.88 186 ILE A CA 1
ATOM 1513 C C . ILE A 1 186 ? -16.017 -6.854 25.215 1.00 80.88 186 ILE A C 1
ATOM 1515 O O . ILE A 1 186 ? -16.337 -6.603 26.376 1.00 80.88 186 ILE A O 1
ATOM 1519 N N . HIS A 1 187 ? -15.311 -6.000 24.473 1.00 80.56 187 HIS A N 1
ATOM 1520 C CA . HIS A 1 187 ? -14.708 -4.781 25.014 1.00 80.56 187 HIS A CA 1
ATOM 1521 C C . HIS A 1 187 ? -15.539 -3.525 24.773 1.00 80.56 187 HIS A C 1
ATOM 1523 O O . HIS A 1 187 ? -15.443 -2.606 25.580 1.00 80.56 187 HIS A O 1
ATOM 1529 N N . CYS A 1 188 ? -16.352 -3.491 23.712 1.00 84.25 188 CYS A N 1
ATOM 1530 C CA . CYS A 1 188 ? -17.141 -2.309 23.344 1.00 84.25 188 CYS A CA 1
ATOM 1531 C C . CYS A 1 188 ? -18.656 -2.539 23.392 1.00 84.25 188 CYS A C 1
ATOM 1533 O O . CYS A 1 188 ? -19.421 -1.799 22.772 1.00 84.25 188 CYS A O 1
ATOM 1535 N N . LYS A 1 189 ? -19.108 -3.585 24.093 1.00 85.81 189 LYS A N 1
ATOM 1536 C CA . LYS A 1 189 ? -20.516 -3.999 24.090 1.00 85.81 189 LYS A CA 1
ATOM 1537 C C . LYS A 1 189 ? -21.454 -2.866 24.489 1.00 85.81 189 LYS A C 1
ATOM 1539 O O . LYS A 1 189 ? -22.438 -2.620 23.802 1.00 85.81 189 LYS A O 1
ATOM 1544 N N . LEU A 1 190 ? -21.129 -2.176 25.581 1.00 87.88 190 LEU A N 1
ATOM 1545 C CA . LEU A 1 190 ? -21.958 -1.099 26.115 1.00 87.88 190 LEU A CA 1
ATOM 1546 C C . LEU A 1 190 ? -22.012 0.088 25.150 1.00 87.88 190 LEU A C 1
ATOM 1548 O O . LEU A 1 190 ? -23.088 0.638 24.930 1.00 87.88 190 LEU A O 1
ATOM 1552 N N . GLU A 1 191 ? -20.889 0.466 24.533 1.00 88.38 191 GLU A N 1
ATOM 1553 C CA . GLU A 1 191 ? -20.883 1.525 23.522 1.00 88.38 191 GLU A CA 1
ATOM 1554 C C . GLU A 1 191 ? -21.678 1.124 22.273 1.00 88.38 191 GLU A C 1
ATOM 1556 O O . GLU A 1 191 ? -22.421 1.940 21.727 1.00 88.38 191 GLU A O 1
ATOM 1561 N N . VAL A 1 192 ? -21.561 -0.131 21.826 1.00 86.69 192 VAL A N 1
ATOM 1562 C CA . VAL A 1 192 ? -22.327 -0.659 20.688 1.00 86.69 192 VAL A CA 1
ATOM 1563 C C . VAL A 1 192 ? -23.826 -0.649 20.993 1.00 86.69 192 VAL A C 1
ATOM 1565 O O . VAL A 1 192 ? -24.607 -0.152 20.180 1.00 86.69 192 VAL A O 1
ATOM 1568 N N . GLU A 1 193 ? -24.233 -1.128 22.168 1.00 89.31 193 GLU A N 1
ATOM 1569 C CA . GLU A 1 193 ? -25.628 -1.115 22.619 1.00 89.31 193 GLU A CA 1
ATOM 1570 C C . GLU A 1 193 ? -26.181 0.315 22.685 1.00 89.31 193 GLU A C 1
ATOM 1572 O O . GLU A 1 193 ? -27.261 0.573 22.152 1.00 89.31 193 GLU A O 1
ATOM 1577 N N . GLN A 1 194 ? -25.414 1.269 23.223 1.00 91.44 194 GLN A N 1
ATOM 1578 C CA . GLN A 1 194 ? -25.792 2.686 23.243 1.00 91.44 194 GLN A CA 1
ATOM 1579 C C . GLN A 1 194 ? -25.953 3.270 21.835 1.00 91.44 194 GLN A C 1
ATOM 1581 O O . GLN A 1 194 ? -26.918 3.985 21.568 1.00 91.44 194 GLN A O 1
ATOM 1586 N N . ILE A 1 195 ? -25.040 2.969 20.906 1.00 89.88 195 ILE A N 1
ATOM 1587 C CA . ILE A 1 195 ? -25.140 3.429 19.512 1.00 89.88 195 ILE A CA 1
ATOM 1588 C C . ILE A 1 195 ? -26.406 2.872 18.855 1.00 89.88 195 ILE A C 1
ATOM 1590 O O . ILE A 1 195 ? -27.120 3.605 18.164 1.00 89.88 195 ILE A O 1
ATOM 1594 N N . VAL A 1 196 ? -26.696 1.588 19.075 1.00 90.62 196 VAL A N 1
ATOM 1595 C CA . VAL A 1 196 ? -27.896 0.919 18.564 1.00 90.62 196 VAL A CA 1
ATOM 1596 C C . VAL A 1 196 ? -29.169 1.530 19.156 1.00 90.62 196 VAL A C 1
ATOM 1598 O O . VAL A 1 196 ? -30.133 1.763 18.420 1.00 90.62 196 VAL A O 1
ATOM 1601 N N . GLU A 1 197 ? -29.170 1.837 20.452 1.00 93.19 197 GLU A N 1
ATOM 1602 C CA . GLU A 1 197 ? -30.288 2.480 21.139 1.00 93.19 197 GLU A CA 1
ATOM 1603 C C . GLU A 1 197 ? -30.533 3.895 20.602 1.00 93.19 197 GLU A C 1
ATOM 1605 O O . GLU A 1 197 ? -31.640 4.189 20.144 1.00 93.19 197 GLU A O 1
ATOM 1610 N N . ILE A 1 198 ? -29.497 4.739 20.542 1.00 92.50 198 ILE A N 1
ATOM 1611 C CA . ILE A 1 198 ? -29.579 6.095 19.979 1.00 92.50 198 ILE A CA 1
ATOM 1612 C C . ILE A 1 198 ? -30.101 6.036 18.539 1.00 92.50 198 ILE A C 1
ATOM 1614 O O . ILE A 1 198 ? -31.002 6.786 18.165 1.00 92.50 198 ILE A O 1
ATOM 1618 N N . ALA A 1 199 ? -29.584 5.115 17.721 1.00 92.00 199 ALA A N 1
ATOM 1619 C CA . ALA A 1 199 ? -30.023 4.961 16.338 1.00 92.00 199 ALA A CA 1
ATOM 1620 C C . ALA A 1 199 ? -31.505 4.580 16.215 1.00 92.00 199 ALA A C 1
ATOM 1622 O O . ALA A 1 199 ? -32.163 5.019 15.271 1.00 92.00 199 ALA A O 1
ATOM 1623 N N . SER A 1 200 ? -32.038 3.793 17.154 1.00 91.12 200 SER A N 1
ATOM 1624 C CA . SER A 1 200 ? -33.451 3.395 17.160 1.00 91.12 200 SER A CA 1
ATOM 1625 C C . SER A 1 200 ? -34.410 4.561 17.429 1.00 91.12 200 SER A C 1
ATOM 1627 O O . SER A 1 200 ? -35.549 4.535 16.966 1.00 91.12 200 SER A O 1
ATOM 1629 N N . GLN A 1 201 ? -33.928 5.597 18.120 1.00 94.00 201 GLN A N 1
ATOM 1630 C CA . GLN A 1 201 ? -34.697 6.784 18.499 1.00 94.00 201 GLN A CA 1
ATOM 1631 C C . GLN A 1 201 ? -34.618 7.907 17.451 1.00 94.00 201 GLN A C 1
ATOM 1633 O O . GLN A 1 201 ? -35.405 8.854 17.489 1.00 94.00 201 GLN A O 1
ATOM 1638 N N . LEU A 1 202 ? -33.684 7.825 16.496 1.00 93.12 202 LEU A N 1
ATOM 1639 C CA . LEU A 1 202 ? -33.504 8.860 15.482 1.00 93.12 202 LEU A CA 1
ATOM 1640 C C . LEU A 1 202 ? -34.580 8.792 14.380 1.00 93.12 202 LEU A C 1
ATOM 1642 O O . LEU A 1 202 ? -34.894 7.715 13.864 1.00 93.12 202 LEU A O 1
ATOM 1646 N N . PRO A 1 203 ? -35.102 9.946 13.921 1.00 91.44 203 PRO A N 1
ATOM 1647 C CA . PRO A 1 203 ? -36.057 9.989 12.817 1.00 91.44 203 PRO A CA 1
ATOM 1648 C C . PRO A 1 203 ? -35.387 9.521 11.525 1.00 91.44 203 PRO A C 1
ATOM 1650 O O . PRO A 1 203 ? -34.279 9.953 11.230 1.00 91.44 203 PRO A O 1
ATOM 1653 N N . LYS A 1 204 ? -36.043 8.687 10.710 1.00 89.12 204 LYS A N 1
ATOM 1654 C CA . LYS A 1 204 ? -35.489 8.192 9.435 1.00 89.12 204 LYS A CA 1
ATOM 1655 C C . LYS A 1 204 ? -35.534 9.277 8.351 1.00 89.12 204 LYS A C 1
ATOM 1657 O O . LYS A 1 204 ? -36.501 9.371 7.602 1.00 89.12 204 LYS A O 1
ATOM 1662 N N . ASN A 1 205 ? -34.479 10.083 8.246 1.00 92.44 205 ASN A N 1
ATOM 1663 C CA . ASN A 1 205 ? -34.341 11.133 7.232 1.00 92.44 205 ASN A CA 1
ATOM 1664 C C . ASN A 1 205 ? -32.931 11.138 6.619 1.00 92.44 205 ASN A C 1
ATOM 1666 O O . ASN A 1 205 ? -32.065 10.355 7.002 1.00 92.44 205 ASN A O 1
ATOM 1670 N N . THR A 1 206 ? -32.684 12.005 5.638 1.00 89.12 206 THR A N 1
ATOM 1671 C CA . THR A 1 206 ? -31.394 12.097 4.933 1.00 89.12 206 THR A CA 1
ATOM 1672 C C . THR A 1 206 ? -30.201 12.374 5.849 1.00 89.12 206 THR A C 1
ATOM 1674 O O . THR A 1 206 ? -29.112 11.879 5.562 1.00 89.12 206 THR A O 1
ATOM 1677 N N . ASN A 1 207 ? -30.398 13.090 6.959 1.00 88.50 207 ASN A N 1
ATOM 1678 C CA . ASN A 1 207 ? -29.328 13.462 7.889 1.00 88.50 207 ASN A CA 1
ATOM 1679 C C . ASN A 1 207 ? -28.933 12.307 8.824 1.00 88.50 207 ASN A C 1
ATOM 1681 O O . ASN A 1 207 ? -27.774 12.195 9.210 1.00 88.50 207 ASN A O 1
ATOM 1685 N N . THR A 1 208 ? -29.869 11.419 9.160 1.00 88.94 208 THR A N 1
ATOM 1686 C CA . THR A 1 208 ? -29.666 10.320 10.127 1.00 88.94 208 THR A CA 1
ATOM 1687 C C . THR A 1 208 ? -29.491 8.951 9.467 1.00 88.94 208 THR A C 1
ATOM 1689 O O . THR A 1 208 ? -28.937 8.037 10.076 1.00 88.94 208 THR A O 1
ATOM 1692 N N . ARG A 1 209 ? -29.917 8.788 8.206 1.00 89.25 209 ARG A N 1
ATOM 1693 C CA . ARG A 1 209 ? -29.946 7.497 7.492 1.00 89.25 209 ARG A CA 1
ATOM 1694 C C . ARG A 1 209 ? -28.615 6.751 7.513 1.00 89.25 209 ARG A C 1
ATOM 1696 O O . ARG A 1 209 ? -28.606 5.537 7.682 1.00 89.25 209 ARG A O 1
ATOM 1703 N N . ARG A 1 210 ? -27.491 7.456 7.3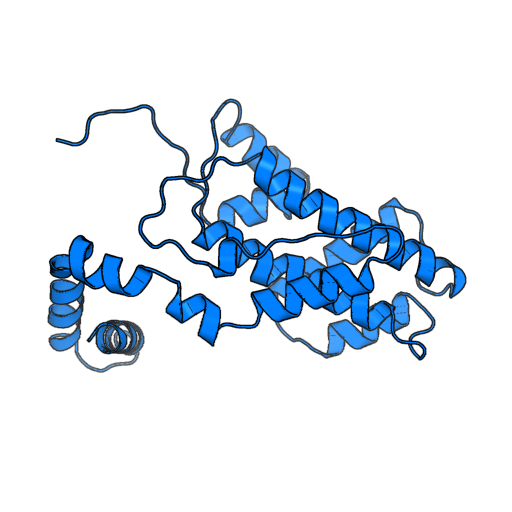31 1.00 86.81 210 ARG A N 1
ATOM 1704 C CA . ARG A 1 210 ? -26.156 6.829 7.346 1.00 86.81 210 ARG A CA 1
ATOM 1705 C C . ARG A 1 210 ? -25.800 6.280 8.721 1.00 86.81 210 ARG A C 1
ATOM 1707 O O . ARG A 1 210 ? -25.324 5.155 8.799 1.00 86.81 210 ARG A O 1
ATOM 1714 N N . PHE A 1 211 ? -26.061 7.047 9.775 1.00 88.75 211 PHE A N 1
ATOM 1715 C CA . PHE A 1 211 ? -25.814 6.611 11.145 1.00 88.75 211 PHE A CA 1
ATOM 1716 C C . PHE A 1 211 ? -26.676 5.395 11.503 1.00 88.75 211 PHE A C 1
ATOM 1718 O O . PHE A 1 211 ? -26.149 4.389 11.965 1.00 88.75 211 PHE A O 1
ATOM 1725 N N . ILE A 1 212 ? -27.973 5.435 11.175 1.00 88.62 212 ILE A N 1
ATOM 1726 C CA . ILE A 1 212 ? -28.899 4.311 11.392 1.00 88.62 212 ILE A CA 1
ATOM 1727 C C . ILE A 1 212 ? -28.426 3.050 10.652 1.00 88.62 212 ILE A C 1
ATOM 1729 O O . ILE A 1 212 ? -28.445 1.960 11.215 1.00 88.62 212 ILE A O 1
ATOM 1733 N N . ASN A 1 213 ? -27.964 3.181 9.404 1.00 89.00 213 ASN A N 1
ATOM 1734 C CA . ASN A 1 213 ? -27.428 2.047 8.649 1.00 89.00 213 ASN A CA 1
ATOM 1735 C C . ASN A 1 213 ? -26.173 1.448 9.298 1.00 89.00 213 ASN A C 1
ATOM 1737 O O . ASN A 1 213 ? -26.040 0.230 9.320 1.00 89.00 213 ASN A O 1
ATOM 1741 N N . ILE A 1 214 ? -25.267 2.282 9.818 1.00 85.44 214 ILE A N 1
ATOM 1742 C CA . ILE A 1 214 ? -24.073 1.807 10.531 1.00 85.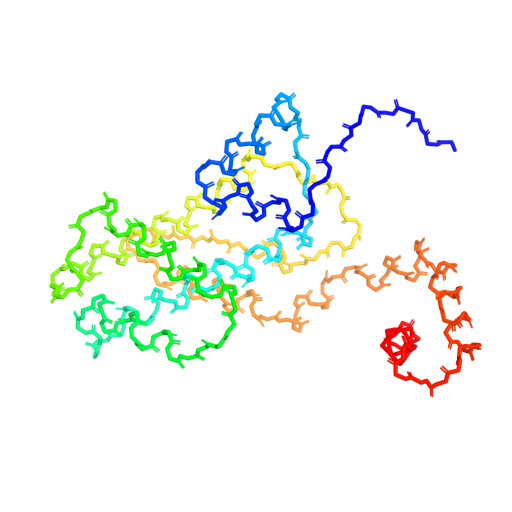44 214 ILE A CA 1
ATOM 1743 C C . ILE A 1 214 ? -24.490 1.050 11.790 1.00 85.44 214 ILE A C 1
ATOM 1745 O O . ILE A 1 214 ? -24.054 -0.079 11.975 1.00 85.44 214 ILE A O 1
ATOM 1749 N N . ALA A 1 215 ? -25.375 1.627 12.604 1.00 87.00 215 ALA A N 1
ATOM 1750 C CA . ALA A 1 215 ? -25.854 0.993 13.829 1.00 87.00 215 ALA A CA 1
ATOM 1751 C C . ALA A 1 215 ? -26.566 -0.343 13.565 1.00 87.00 215 ALA A C 1
ATOM 1753 O O . ALA A 1 215 ? -26.390 -1.295 14.313 1.00 87.00 215 ALA A O 1
ATOM 1754 N N . ASN A 1 216 ? -27.322 -0.456 12.470 1.00 85.0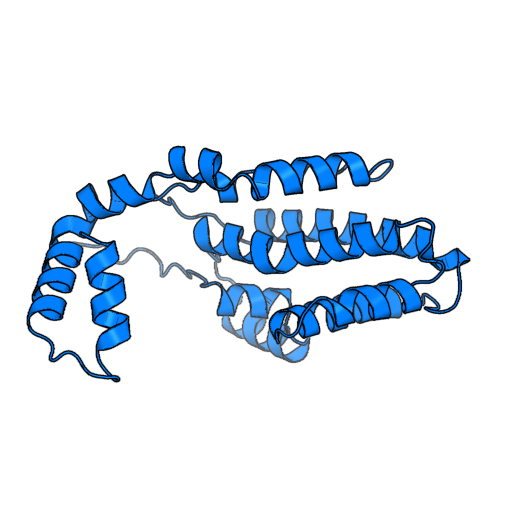6 216 ASN A N 1
ATOM 1755 C CA . ASN A 1 216 ? -27.951 -1.723 12.090 1.00 85.06 216 ASN A CA 1
ATOM 17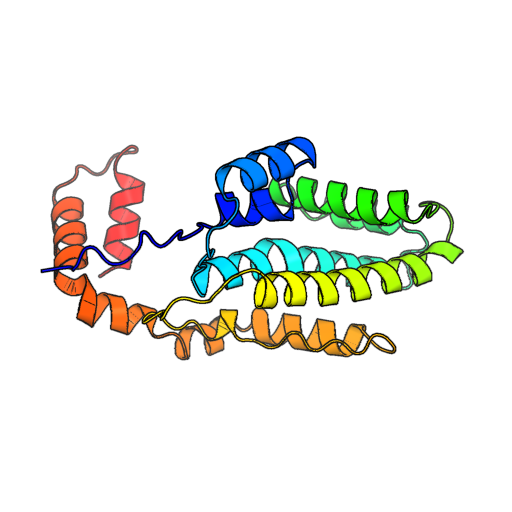56 C C . ASN A 1 216 ? -26.945 -2.809 11.688 1.00 85.06 216 ASN A C 1
ATOM 1758 O O . ASN A 1 216 ? -27.258 -3.978 11.854 1.00 85.06 216 ASN A O 1
ATOM 1762 N N . ASN A 1 217 ? -25.763 -2.447 11.181 1.00 82.19 217 ASN A N 1
ATOM 1763 C CA . ASN A 1 217 ? -24.704 -3.417 10.885 1.00 82.19 217 ASN A CA 1
ATOM 1764 C C . ASN A 1 217 ? -23.966 -3.901 12.146 1.00 82.19 217 ASN A C 1
ATOM 1766 O O . ASN A 1 217 ? -23.136 -4.797 12.040 1.00 82.19 217 ASN A O 1
ATOM 1770 N N . LEU A 1 218 ? -24.213 -3.268 13.299 1.00 78.19 218 LEU A N 1
ATOM 1771 C CA . LEU A 1 218 ? -23.648 -3.650 14.596 1.00 78.19 218 LEU A CA 1
ATOM 1772 C C . LEU A 1 218 ? -24.585 -4.563 15.407 1.00 78.19 218 LEU A C 1
ATOM 1774 O O . LEU A 1 218 ? -24.190 -5.009 16.481 1.00 78.19 218 LEU A O 1
ATOM 1778 N N . LYS A 1 219 ? -25.816 -4.794 14.929 1.00 72.44 219 LYS A N 1
ATOM 1779 C CA . LYS A 1 219 ? -26.750 -5.784 15.485 1.00 72.44 219 LYS A CA 1
ATOM 1780 C C . LYS A 1 219 ? -26.449 -7.167 14.929 1.00 72.44 219 LYS A C 1
ATOM 1782 O O . LYS A 1 219 ? -26.590 -8.127 15.713 1.00 72.44 219 LYS A O 1
#

Organism: NCBI:txid232991

pLDDT: mean 85.76, std 11.06, range [28.62, 97.0]

Secondary structure (DSSP, 8-state):
--------EE--HHHHHHHHHS-HHHHHHHHHHSTT--EEE-HHHHHHHIIIIIHHHHHHHHHHT-TT--SHHHHHHHHHHT---HHHHHHHHHHHHHHHHTT--TT-TTHHHHHHHHHHHHHHHHHHHHHHHSEEP--TT--HHHH------SSSHHHHHHHHHHHHH-HHHHHHT--HHHHHHHHSHHHHHHHHHHHHHS--STTTHHHHHHHHTT-

Foldseek 3Di:
DDDPDPDAAEDALVLVCCCQQNPPVSVVVSCVVCPPHAYEYELVSLLVCCVLALLLLLVLLVLLVDPVQQFQLSSLVVSVVVDDDPSSVSNSVVLVVLCVVVVDDRPHSVCSVVSSLSSLVVSVVSNVCPVPRHDYDPDQQDFVLSVQDQDADSVHRNVSSVSSCVSNVPCVVRVVVTCNLVCCVPVVVVVLVVLLVVLVPDDPDPVNVVSVVVSVVSD

Sequence (219 aa):
MWSQSAQEHFLDTSVMRSLLLATQAYQLYLKSKLNNKQLYISNYVYMEIRRSYIISIISFYFVLHLDNVYTIGDAITLWSNKFKGSELKAILQLISQIFSTSQLNFSNPKDKNKALSLLAIYIKRFDLIIKTKFKFSEDLTNCARAEVPLTIDIKNPAIGLKKFVLGFEDTATCRNQCKIDDFLIIHCKLEVEQIVEIASQLPKNTNTRRFINIANNLK